Protein AF-A0A357F5P8-F1 (afdb_monomer)

Nearest PDB structures (foldseek):
  3s99-assembly1_A  TM=4.286E-01  e=9.947E-02  Brucella abortus 2308
  1cnz-assembly1_B  TM=3.822E-01  e=1.443E+00  Salmonella enterica subsp. enterica serovar Typhimurium
  2y3z-assembly1_A  TM=4.313E-01  e=3.302E+00  Thermus thermophilus

Mean predicted aligned error: 9.73 Å

pLDDT: mean 80.94, std 17.22, range [33.03, 97.94]

Radius of gyration: 19.78 Å; Cα contacts (8 Å, |Δi|>4): 355; chains: 1; bounding box: 52×29×57 Å

Foldseek 3Di:
DLLVLVVLLDDDDPQFAWPPVVQVVVCVVVVNPGDIDTPDPPDRLQAAEEEEALADPVCVVVVVLVVVNVVSVCVVNVPRYQYWYDHLFDAQWTARDSVRPHTDGVVNVLVDALSYQYEYEEQLADDPLQAAHQQSDPDPVRHHRDHRLVVLQVNCVSRVNYAYEHQDDPVCCVVHCNVSVVVRHHYFYSDSVRSNVSSVVSVPDDDD

Solvent-accessible surface area (backbone atoms only — not comparable to full-atom values): 11547 Å² total; per-residue (Å²): 105,55,72,54,24,64,57,57,60,59,89,81,67,98,77,77,46,71,25,61,68,61,18,53,56,48,12,65,72,50,81,68,49,78,53,89,39,48,72,67,82,68,72,83,73,69,34,34,35,37,40,35,47,76,33,68,77,79,42,62,86,39,43,70,62,51,52,54,52,47,56,54,50,46,72,74,33,74,90,36,58,48,62,34,28,34,54,63,43,52,42,65,43,35,10,67,37,92,86,62,78,45,77,41,42,49,70,65,59,65,72,48,67,45,79,30,40,33,40,36,36,43,64,41,70,45,57,66,49,36,34,68,27,55,53,29,49,90,46,84,92,48,66,22,82,57,23,15,56,56,46,50,44,54,49,44,73,54,25,75,34,48,36,33,35,22,70,53,62,76,92,53,37,84,80,43,48,30,64,62,50,52,74,68,28,60,66,32,42,71,44,54,66,26,47,32,52,51,27,53,52,48,72,66,60,75,88,128

Secondary structure (DSSP, 8-state):
-HHHHHHTTS---TT--B-HHHHHHHHHHTTT-----BS--------EEEEEE--HHHHHTTHHHHHHHHHHHHHH-TTTEEEEEEBSB--SEEESSTTS-SEEEHHHHTTS-TT-EEEEE----S-HHHHHSTT--SSGGG--SS-HHHHHHHHHHH-SSEEEEE-S-GGGGGGSSHHHHTTTSEEEESSHHHHHHHHHHHHT----

Structure (mmCIF, N/CA/C/O backbone):
data_AF-A0A357F5P8-F1
#
_entry.id   AF-A0A357F5P8-F1
#
loop_
_atom_site.group_PDB
_atom_site.id
_atom_site.type_symbol
_atom_site.label_atom_id
_atom_site.label_alt_id
_atom_site.label_comp_id
_atom_site.label_asym_id
_atom_site.label_entity_id
_atom_site.label_seq_id
_atom_site.pdbx_PDB_ins_code
_atom_site.Cartn_x
_atom_site.Cartn_y
_atom_site.Cartn_z
_atom_site.occupancy
_atom_site.B_iso_or_equiv
_atom_site.auth_seq_id
_atom_site.auth_comp_id
_atom_site.auth_asym_id
_atom_site.auth_atom_id
_atom_site.pdbx_PDB_model_num
ATOM 1 N N . ALA A 1 1 ? -22.564 4.856 1.398 1.00 43.41 1 ALA A N 1
ATOM 2 C CA . ALA A 1 1 ? -21.851 3.601 1.084 1.00 43.41 1 ALA A CA 1
ATOM 3 C C . ALA A 1 1 ? -20.319 3.705 1.265 1.00 43.41 1 ALA A C 1
ATOM 5 O O . ALA A 1 1 ? -19.838 3.178 2.252 1.00 43.41 1 ALA A O 1
ATOM 6 N N . ALA A 1 2 ? -19.535 4.450 0.460 1.00 33.03 2 ALA A N 1
ATOM 7 C CA . ALA A 1 2 ? -18.060 4.566 0.658 1.00 33.03 2 ALA A CA 1
ATOM 8 C C . ALA A 1 2 ? -17.648 5.172 2.015 1.00 33.03 2 ALA A C 1
ATOM 10 O O . ALA A 1 2 ? -16.734 4.707 2.682 1.00 33.03 2 ALA A O 1
ATOM 11 N N . LEU A 1 3 ? -18.381 6.200 2.448 1.00 37.28 3 LEU A N 1
ATOM 12 C CA . LEU A 1 3 ? -18.232 6.810 3.773 1.00 37.28 3 LEU A CA 1
ATOM 13 C C . LEU A 1 3 ? -18.657 5.876 4.916 1.00 37.28 3 LEU A C 1
ATOM 15 O O . LEU A 1 3 ? -18.177 6.028 6.028 1.00 37.28 3 LEU A O 1
ATOM 19 N N . GLN A 1 4 ? -19.537 4.911 4.644 1.00 42.31 4 GLN A N 1
ATOM 20 C CA . GLN A 1 4 ? -19.941 3.870 5.596 1.00 42.31 4 GLN A CA 1
ATOM 21 C C . GLN A 1 4 ? -18.845 2.804 5.737 1.00 42.31 4 GLN A C 1
ATOM 23 O O . GLN A 1 4 ? -18.624 2.297 6.824 1.00 42.31 4 GLN A O 1
ATOM 28 N N . ALA A 1 5 ? -18.098 2.535 4.664 1.00 41.75 5 ALA A N 1
ATOM 29 C CA . ALA A 1 5 ? -16.927 1.665 4.695 1.00 41.75 5 ALA A CA 1
ATOM 30 C C . ALA A 1 5 ? -15.813 2.203 5.585 1.00 41.75 5 ALA A C 1
ATOM 32 O O . ALA A 1 5 ? -15.294 1.492 6.433 1.00 41.75 5 ALA A O 1
ATOM 33 N N . LEU A 1 6 ? -15.521 3.496 5.432 1.00 45.00 6 LEU A N 1
ATOM 34 C CA . LEU A 1 6 ? -14.582 4.219 6.285 1.00 45.00 6 LEU A CA 1
ATOM 35 C C . LEU A 1 6 ? -15.101 4.382 7.723 1.00 45.00 6 LEU A C 1
ATOM 37 O O . LEU A 1 6 ? -14.296 4.534 8.631 1.00 45.00 6 LEU A O 1
ATOM 41 N N . ARG A 1 7 ? -16.424 4.333 7.951 1.00 47.62 7 ARG A N 1
ATOM 42 C CA . ARG A 1 7 ? -16.995 4.268 9.310 1.00 47.62 7 ARG A CA 1
ATOM 43 C C . ARG A 1 7 ? -16.693 2.942 10.009 1.00 47.62 7 ARG A C 1
ATOM 45 O O . ARG A 1 7 ? -16.524 2.965 11.212 1.00 47.62 7 ARG A O 1
ATOM 52 N N . ASN A 1 8 ? -16.586 1.835 9.275 1.00 46.91 8 ASN A N 1
ATOM 53 C CA . ASN A 1 8 ? -16.311 0.511 9.846 1.00 46.91 8 ASN A CA 1
ATOM 54 C C . ASN A 1 8 ? -14.812 0.239 10.058 1.00 46.91 8 ASN A C 1
ATOM 56 O O . ASN A 1 8 ? -14.456 -0.857 10.467 1.00 46.91 8 ASN A O 1
ATOM 60 N N . ILE A 1 9 ? -13.926 1.183 9.726 1.00 50.22 9 ILE A N 1
ATOM 61 C CA . ILE A 1 9 ? -12.475 1.051 9.951 1.00 50.22 9 ILE A CA 1
ATOM 62 C C . ILE A 1 9 ? -12.111 1.315 11.428 1.00 50.22 9 ILE A C 1
ATOM 64 O O . ILE A 1 9 ? -10.986 1.062 11.841 1.00 50.22 9 ILE A O 1
ATOM 68 N N . GLU A 1 10 ? -13.077 1.725 12.246 1.00 46.03 10 GLU A N 1
ATOM 69 C CA . GLU A 1 10 ? -12.960 1.824 13.701 1.00 46.03 10 GLU A CA 1
ATOM 70 C C . GLU A 1 10 ? -13.730 0.670 14.388 1.00 46.03 10 GLU A C 1
ATOM 72 O O . GLU A 1 10 ? -14.735 0.195 13.856 1.00 46.03 10 GLU A O 1
ATOM 77 N N . ASP A 1 11 ? -13.235 0.248 15.564 1.00 47.22 11 ASP A N 1
ATOM 78 C CA . ASP A 1 11 ? -14.020 -0.252 16.719 1.00 47.22 11 ASP A CA 1
ATOM 79 C C . ASP A 1 11 ? -13.818 -1.681 17.266 1.00 47.22 11 ASP A C 1
ATOM 81 O O . ASP A 1 11 ? -14.708 -2.177 17.956 1.00 47.22 11 ASP A O 1
ATOM 85 N N . MET A 1 12 ? -12.662 -2.344 17.115 1.00 37.44 12 MET A N 1
ATOM 86 C CA . MET A 1 12 ? -12.350 -3.485 18.006 1.00 37.44 12 MET A CA 1
ATOM 87 C C . MET A 1 12 ? -10.868 -3.590 18.377 1.00 37.44 12 MET A C 1
ATOM 89 O O . MET A 1 12 ? -10.118 -4.326 17.748 1.00 37.44 12 MET A O 1
ATOM 93 N N . HIS A 1 13 ? -10.479 -2.943 19.480 1.00 41.09 13 HIS A N 1
ATOM 94 C CA . HIS A 1 13 ? -9.395 -3.467 20.311 1.00 41.09 13 HIS A CA 1
ATOM 95 C C . HIS A 1 13 ? -10.004 -4.456 21.325 1.00 41.09 13 HIS A C 1
ATOM 97 O O . HIS A 1 13 ? -10.976 -4.100 22.002 1.00 41.09 13 HIS A O 1
ATOM 103 N N . PRO A 1 14 ? -9.450 -5.667 21.510 1.00 44.41 14 PRO A N 1
ATOM 104 C CA . PRO A 1 14 ? -9.940 -6.644 22.493 1.00 44.41 14 PRO A CA 1
ATOM 105 C C . PRO A 1 14 ? -9.847 -6.188 23.968 1.00 44.41 14 PRO A C 1
ATOM 107 O O . PRO A 1 14 ? -10.353 -6.878 24.848 1.00 44.41 14 PRO A O 1
ATOM 110 N N . ASP A 1 15 ? -9.285 -5.004 24.250 1.00 48.19 15 ASP A N 1
ATOM 111 C CA . ASP A 1 15 ? -9.072 -4.472 25.608 1.00 48.19 15 ASP A CA 1
ATOM 112 C C . ASP A 1 15 ? -10.084 -3.394 26.017 1.00 48.19 15 ASP A C 1
ATOM 114 O O . ASP A 1 15 ? -9.868 -2.658 26.988 1.00 48.19 15 ASP A O 1
ATOM 118 N N . ARG A 1 16 ? -11.213 -3.283 25.308 1.00 52.16 16 ARG A N 1
ATOM 119 C CA . ARG A 1 16 ? -12.292 -2.350 25.656 1.00 52.16 16 ARG A CA 1
ATOM 120 C C . ARG A 1 16 ? -13.009 -2.799 26.938 1.00 52.16 16 ARG A C 1
ATOM 122 O O . ARG A 1 16 ? -14.113 -3.334 26.920 1.00 52.16 16 ARG A O 1
ATOM 129 N N . LYS A 1 17 ? -12.362 -2.587 28.083 1.00 54.00 17 LYS A N 1
ATOM 130 C CA . LYS A 1 17 ? -12.883 -2.923 29.411 1.00 54.00 17 LYS A CA 1
ATOM 131 C C . LYS A 1 17 ? -13.868 -1.852 29.873 1.00 54.00 17 LYS A C 1
ATOM 133 O O . LYS A 1 17 ? -13.521 -0.672 29.962 1.00 54.00 17 LYS A O 1
ATOM 138 N N . LEU A 1 18 ? -15.095 -2.267 30.179 1.00 59.03 18 LEU A N 1
ATOM 139 C CA . LEU A 1 18 ? -16.117 -1.402 30.764 1.00 59.03 18 LEU A CA 1
ATOM 140 C C . LEU A 1 18 ? -15.644 -0.903 32.138 1.00 59.03 18 LEU A C 1
ATOM 142 O O . LEU A 1 18 ? -15.284 -1.692 33.012 1.00 59.03 18 LEU A O 1
ATOM 146 N N . ASN A 1 19 ? -15.667 0.410 32.343 1.00 70.00 19 ASN A N 1
ATOM 147 C CA . ASN A 1 19 ? -15.484 1.012 33.653 1.00 70.00 19 ASN A CA 1
ATOM 148 C C . ASN A 1 19 ? -16.819 0.947 34.399 1.00 70.00 19 ASN A C 1
ATOM 150 O O . ASN A 1 19 ? -17.608 1.895 34.394 1.00 70.00 19 ASN A O 1
ATOM 154 N N . VAL A 1 20 ? -17.074 -0.204 35.021 1.00 72.25 20 VAL A N 1
ATOM 155 C CA . VAL A 1 20 ? -18.312 -0.471 35.767 1.00 72.25 20 VAL A CA 1
ATOM 156 C C . VAL A 1 20 ? -18.518 0.572 36.863 1.00 72.25 20 VAL A C 1
ATOM 158 O O . VAL A 1 20 ? -19.621 1.084 37.015 1.00 72.25 20 VAL A O 1
ATOM 161 N N . LYS A 1 21 ? -17.447 0.953 37.570 1.00 73.88 21 LYS A N 1
ATOM 162 C CA . LYS A 1 21 ? -17.514 1.924 38.665 1.00 73.88 21 LYS A CA 1
ATOM 163 C C . LYS A 1 21 ? -18.023 3.286 38.181 1.00 73.88 21 LYS A C 1
ATOM 165 O O . LYS A 1 21 ? -19.033 3.765 38.684 1.00 73.88 21 LYS A O 1
ATOM 170 N N . ARG A 1 22 ? -17.394 3.857 37.148 1.00 72.31 22 ARG A N 1
ATOM 171 C CA . ARG A 1 22 ? -17.813 5.148 36.575 1.00 72.31 22 ARG A CA 1
ATOM 172 C C . ARG A 1 22 ? -19.200 5.078 35.935 1.00 72.31 22 ARG A C 1
ATOM 174 O O . ARG A 1 22 ? -19.985 6.003 36.087 1.00 72.31 22 ARG A O 1
ATOM 181 N N . THR A 1 23 ? -19.512 3.970 35.261 1.00 54.59 23 THR A N 1
ATOM 182 C CA . THR A 1 23 ? -20.838 3.734 34.665 1.00 54.59 23 THR A CA 1
ATOM 183 C C . THR A 1 23 ? -21.937 3.779 35.727 1.00 54.59 23 THR A C 1
ATOM 185 O O . THR A 1 23 ? -22.944 4.453 35.536 1.00 54.59 23 THR A O 1
ATOM 188 N N . VAL A 1 24 ? -21.740 3.117 36.871 1.00 69.75 24 VAL A N 1
ATOM 189 C CA . VAL A 1 24 ? -22.708 3.106 37.980 1.00 69.75 24 VAL A CA 1
ATOM 190 C C . VAL A 1 24 ? -22.819 4.481 38.646 1.00 69.75 24 VAL A C 1
ATOM 192 O O . VAL A 1 24 ? -23.930 4.948 38.893 1.00 69.75 24 VAL A O 1
ATOM 195 N N . GLU A 1 25 ? -21.692 5.157 38.886 1.00 72.00 25 GLU A N 1
ATOM 196 C CA . GLU A 1 25 ? -21.665 6.500 39.484 1.00 72.00 25 GLU A CA 1
ATOM 197 C C . GLU A 1 25 ? -22.421 7.533 38.628 1.00 72.00 25 GLU A C 1
ATOM 199 O O . GLU A 1 25 ? -23.246 8.284 39.149 1.00 72.00 25 GLU A O 1
ATOM 204 N N . GLU A 1 26 ? -22.198 7.543 37.311 1.00 67.19 26 GLU A N 1
ATOM 205 C CA . GLU A 1 26 ? -22.873 8.456 36.377 1.00 67.19 26 GLU A CA 1
ATOM 206 C C . GLU A 1 26 ? -24.341 8.077 36.140 1.00 67.19 26 GLU A C 1
ATOM 208 O O . GLU A 1 26 ? -25.188 8.957 35.999 1.00 67.19 26 GLU A O 1
ATOM 213 N N . THR A 1 27 ? -24.687 6.788 36.179 1.00 50.59 27 THR A N 1
ATOM 214 C CA . THR A 1 27 ? -26.092 6.340 36.109 1.00 50.59 27 THR A CA 1
ATOM 215 C C . THR A 1 27 ? -26.909 6.892 37.279 1.00 50.59 27 THR A C 1
ATOM 217 O O . THR A 1 27 ? -28.035 7.357 37.095 1.00 50.59 27 THR A O 1
ATOM 220 N N . GLY A 1 28 ? -26.332 6.886 38.486 1.00 65.81 28 GLY A N 1
ATOM 221 C CA . GLY A 1 28 ? -26.968 7.462 39.671 1.00 65.81 28 GLY A CA 1
ATOM 222 C C . GLY A 1 28 ? -27.163 8.978 39.570 1.00 65.81 28 GLY A C 1
ATOM 223 O O . GLY A 1 28 ? -28.170 9.500 40.044 1.00 65.81 28 GLY A O 1
ATOM 224 N N . ARG A 1 29 ? -26.238 9.686 38.909 1.00 70.81 29 ARG A N 1
ATOM 225 C CA . ARG A 1 29 ? -26.316 11.141 38.686 1.00 70.81 29 ARG A CA 1
ATOM 226 C C . ARG A 1 29 ? -27.286 11.530 37.570 1.00 70.81 29 ARG A C 1
ATOM 228 O O . ARG A 1 29 ? -27.908 12.582 37.657 1.00 70.81 29 ARG A O 1
ATOM 235 N N . ASN A 1 30 ? -27.464 10.676 36.563 1.00 54.94 30 ASN A N 1
ATOM 236 C CA . ASN A 1 30 ? -28.330 10.919 35.405 1.00 54.94 30 ASN A CA 1
ATOM 237 C C . ASN A 1 30 ? -29.748 10.341 35.574 1.00 54.94 30 ASN A C 1
ATOM 239 O O . ASN A 1 30 ? -30.344 9.860 34.613 1.00 54.94 30 ASN A O 1
ATOM 243 N N . ALA A 1 31 ? -30.292 10.365 36.797 1.00 67.38 31 ALA A N 1
ATOM 244 C CA . ALA A 1 31 ? -31.657 9.919 37.111 1.00 67.38 31 ALA A CA 1
ATOM 245 C C . ALA A 1 31 ? -31.997 8.495 36.609 1.00 67.38 31 ALA A C 1
ATOM 247 O O . ALA A 1 31 ? -33.121 8.222 36.191 1.00 67.38 31 ALA A O 1
ATOM 248 N N . GLY A 1 32 ? -31.022 7.579 36.644 1.00 53.03 32 GLY A N 1
ATOM 249 C CA . GLY A 1 32 ? -31.203 6.189 36.216 1.00 53.03 32 GLY A CA 1
ATOM 250 C C . GLY A 1 32 ? -30.959 5.935 34.726 1.00 53.03 32 GLY A C 1
ATOM 251 O O . GLY A 1 32 ? -31.095 4.796 34.281 1.00 53.03 32 GLY A O 1
ATOM 252 N N . ILE A 1 33 ? -30.558 6.947 33.948 1.00 48.06 33 ILE A N 1
ATOM 253 C CA . ILE A 1 33 ? -30.113 6.751 32.565 1.00 48.06 33 ILE A CA 1
ATOM 254 C C . ILE A 1 33 ? -28.707 6.145 32.584 1.00 48.06 33 ILE A C 1
ATOM 256 O O . ILE A 1 33 ? -27.743 6.782 33.009 1.00 48.06 33 ILE A O 1
ATOM 260 N N . VAL A 1 34 ? -28.591 4.905 32.108 1.00 58.44 34 VAL A N 1
ATOM 261 C CA . VAL A 1 34 ? -27.313 4.189 32.052 1.00 58.44 34 VAL A CA 1
ATOM 262 C C . VAL A 1 34 ? -26.480 4.696 30.880 1.00 58.44 34 VAL A C 1
ATOM 264 O O . VAL A 1 34 ? -26.818 4.455 29.720 1.00 58.44 34 VAL A O 1
ATOM 267 N N . ILE A 1 35 ? -25.360 5.351 31.185 1.00 55.91 35 ILE A N 1
ATOM 268 C CA . ILE A 1 35 ? -24.367 5.785 30.197 1.00 55.91 35 ILE A CA 1
ATOM 269 C C . ILE A 1 35 ? -23.091 4.953 30.406 1.00 55.91 35 ILE A C 1
ATOM 271 O O . ILE A 1 35 ? -22.413 5.123 31.420 1.00 55.91 35 ILE A O 1
ATOM 275 N N . PRO A 1 36 ? -22.759 4.013 29.502 1.00 49.41 36 PRO A N 1
ATOM 276 C CA . PRO A 1 36 ? -21.586 3.158 29.656 1.00 49.41 36 PRO A CA 1
ATOM 277 C C . PRO A 1 36 ? -20.283 3.946 29.469 1.00 49.41 36 PRO A C 1
ATOM 279 O O . PRO A 1 36 ? -20.038 4.527 28.413 1.00 49.41 36 PRO A O 1
ATOM 282 N N . HIS A 1 37 ? -19.414 3.898 30.479 1.00 56.34 37 HIS A N 1
ATOM 283 C CA . HIS A 1 37 ? -18.065 4.468 30.464 1.00 56.34 37 HIS A CA 1
ATOM 284 C C . HIS A 1 37 ? -17.017 3.356 30.388 1.00 56.34 37 HIS A C 1
ATOM 286 O O . HIS A 1 37 ? -17.147 2.330 31.051 1.00 56.34 37 HIS A O 1
ATOM 292 N N . PHE A 1 38 ? -15.941 3.551 29.625 1.00 67.94 38 PHE A N 1
ATOM 293 C CA .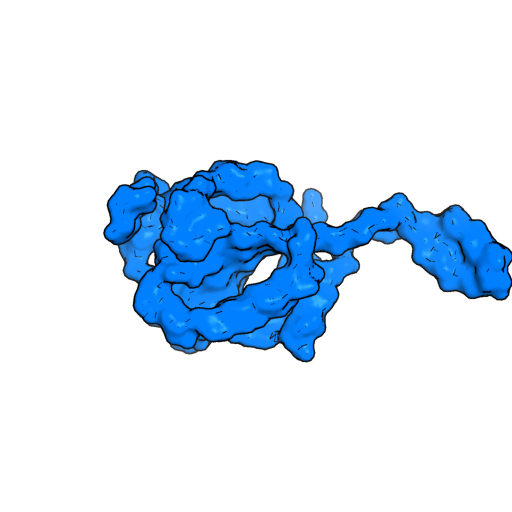 PHE A 1 38 ? -14.883 2.550 29.414 1.00 67.94 38 PHE A CA 1
ATOM 294 C C . PHE A 1 38 ? -13.567 2.981 30.086 1.00 67.94 38 PHE A C 1
ATOM 296 O O . PHE A 1 38 ? -13.324 4.170 30.274 1.00 67.94 38 PHE A O 1
ATOM 303 N N . LEU A 1 39 ? -12.726 2.024 30.508 1.00 60.81 39 LEU A N 1
ATOM 304 C CA . LEU A 1 39 ? -11.495 2.296 31.280 1.00 60.81 39 LEU A CA 1
ATOM 305 C C . LEU A 1 39 ? -10.442 3.086 30.487 1.00 60.81 39 LEU A C 1
ATOM 307 O O . LEU A 1 39 ? -9.648 3.807 31.084 1.00 60.81 39 LEU A O 1
ATOM 311 N N . ARG A 1 40 ? -10.455 2.985 29.154 1.00 56.81 40 ARG A N 1
ATOM 312 C CA . ARG A 1 40 ? -9.739 3.890 28.251 1.00 56.81 40 ARG A CA 1
ATOM 313 C C . ARG A 1 40 ? -10.774 4.677 27.453 1.00 56.81 40 ARG A C 1
ATOM 315 O O . ARG A 1 40 ? -11.346 4.159 26.506 1.00 56.81 40 ARG A O 1
ATOM 322 N N . GLU A 1 41 ? -10.985 5.936 27.824 1.00 45.94 41 GLU A N 1
ATOM 323 C CA . GLU A 1 41 ? -11.630 6.947 26.968 1.00 45.94 41 GLU A CA 1
ATOM 324 C C . GLU A 1 41 ? -10.617 7.546 25.971 1.00 45.94 41 GLU A C 1
ATOM 326 O O . GLU A 1 41 ? -10.753 8.691 25.542 1.00 45.94 41 GLU A O 1
ATOM 331 N N . GLN A 1 42 ? -9.563 6.803 25.603 1.00 47.59 42 GLN A N 1
ATOM 332 C CA . GLN A 1 42 ? -8.767 7.180 24.443 1.00 47.59 42 GLN A CA 1
ATOM 333 C C . GLN A 1 42 ? -9.609 6.876 23.217 1.00 47.59 42 GLN A C 1
ATOM 335 O O . GLN A 1 42 ? -9.687 5.743 22.765 1.00 47.59 42 GLN A O 1
ATOM 340 N N . GLN A 1 43 ? -10.297 7.916 22.762 1.00 43.06 43 GLN A N 1
ATOM 341 C CA . GLN A 1 43 ? -10.767 8.109 21.403 1.00 43.06 43 GLN A CA 1
ATOM 342 C C . GLN A 1 43 ? -9.924 7.259 20.439 1.00 43.06 43 GLN A C 1
ATOM 344 O O . GLN A 1 43 ? -8.729 7.520 20.300 1.00 43.06 43 GLN A O 1
ATOM 349 N N . ASP A 1 44 ? -10.540 6.232 19.852 1.00 51.31 44 ASP A N 1
ATOM 350 C CA . ASP A 1 44 ? -9.977 5.317 18.857 1.00 51.31 44 ASP A CA 1
ATOM 351 C C . ASP A 1 44 ? -9.471 6.104 17.635 1.00 51.31 44 ASP A C 1
ATOM 353 O O . ASP A 1 44 ? -10.115 6.182 16.589 1.00 51.31 44 ASP A O 1
ATOM 357 N N . ARG A 1 45 ? -8.313 6.756 17.763 1.00 60.91 45 ARG A N 1
ATOM 358 C CA . ARG A 1 45 ? -7.667 7.487 16.674 1.00 60.91 45 ARG A CA 1
ATOM 359 C C . ARG A 1 45 ? -6.955 6.480 15.804 1.00 60.91 45 ARG A C 1
ATOM 361 O O . ARG A 1 45 ? -5.751 6.275 15.918 1.00 60.91 45 ARG A O 1
ATOM 368 N N . THR A 1 46 ? -7.733 5.814 14.961 1.00 69.88 46 THR A N 1
ATOM 369 C CA . THR A 1 46 ? -7.180 4.965 13.915 1.00 69.88 46 THR A CA 1
ATOM 370 C C . THR A 1 46 ? -6.203 5.793 13.089 1.00 69.88 46 THR A C 1
ATOM 372 O O . THR A 1 46 ? -6.605 6.704 12.364 1.00 69.88 46 THR A O 1
ATOM 375 N N . GLN A 1 47 ? -4.916 5.483 13.227 1.00 86.44 47 GLN A N 1
ATOM 376 C CA . GLN A 1 47 ? -3.860 6.125 12.465 1.00 86.44 47 GLN A CA 1
ATOM 377 C C . GLN A 1 47 ? -3.833 5.515 11.068 1.00 86.44 47 GLN A C 1
ATOM 379 O O . GLN A 1 47 ? -3.823 4.295 10.905 1.00 86.44 47 GLN A O 1
ATOM 384 N N . VAL A 1 48 ? -3.857 6.366 10.051 1.00 88.12 48 VAL A N 1
ATOM 385 C CA . VAL A 1 48 ? -3.911 5.966 8.648 1.00 88.12 48 VAL A CA 1
ATOM 386 C C . VAL A 1 48 ? -2.657 6.457 7.943 1.00 88.12 48 VAL A C 1
ATOM 388 O O . VAL A 1 48 ? -2.260 7.615 8.072 1.00 88.12 48 VAL A O 1
ATOM 391 N N . LEU A 1 49 ? -2.040 5.575 7.165 1.00 93.75 49 LEU A N 1
ATOM 392 C CA . LEU A 1 49 ? -0.916 5.913 6.300 1.00 93.75 49 LEU A CA 1
ATOM 393 C C . LEU A 1 49 ? -1.302 5.581 4.861 1.00 93.75 49 LEU A C 1
ATOM 395 O O . LEU A 1 49 ? -1.725 4.468 4.557 1.00 93.75 49 LEU A O 1
ATOM 399 N N . LEU A 1 50 ? -1.185 6.561 3.973 1.00 93.88 50 LEU A N 1
ATOM 400 C CA . LEU A 1 50 ? -1.421 6.393 2.546 1.00 93.88 50 LEU A CA 1
ATOM 401 C C . LEU A 1 50 ? -0.098 6.428 1.794 1.00 93.88 50 LEU A C 1
ATOM 403 O O . LEU A 1 50 ? 0.629 7.410 1.904 1.00 93.88 50 LEU A O 1
ATOM 407 N N . LEU A 1 51 ? 0.176 5.387 1.010 1.00 95.75 51 LEU A N 1
ATOM 408 C CA . LEU A 1 51 ? 1.181 5.418 -0.052 1.00 95.75 51 LEU A CA 1
ATOM 409 C C . LEU A 1 51 ? 0.446 5.525 -1.384 1.00 95.75 51 LEU A C 1
ATOM 411 O O . LEU A 1 51 ? -0.356 4.653 -1.711 1.00 95.75 51 LEU A O 1
ATOM 415 N N . LEU A 1 52 ? 0.703 6.580 -2.146 1.00 94.06 52 LEU A N 1
ATOM 416 C CA . LEU A 1 52 ? 0.036 6.850 -3.414 1.00 94.06 52 LEU A CA 1
ATOM 417 C C . LEU A 1 52 ? 1.031 6.732 -4.566 1.00 94.06 52 LEU A C 1
ATOM 419 O O . LEU A 1 52 ? 2.015 7.466 -4.609 1.00 94.06 52 LEU A O 1
ATOM 423 N N . ASP A 1 53 ? 0.739 5.848 -5.512 1.00 93.56 53 ASP A N 1
ATOM 424 C CA . ASP A 1 53 ? 1.407 5.852 -6.804 1.00 93.56 53 ASP A CA 1
ATOM 425 C C . ASP A 1 53 ? 0.946 7.083 -7.581 1.00 93.56 53 ASP A C 1
ATOM 427 O O . ASP A 1 53 ? -0.253 7.285 -7.815 1.00 93.56 53 ASP A O 1
ATOM 431 N N . ASN A 1 54 ? 1.891 7.941 -7.932 1.00 88.88 54 ASN A N 1
ATOM 432 C CA . ASN A 1 54 ? 1.619 9.146 -8.700 1.00 88.88 54 ASN A CA 1
ATOM 433 C C . ASN A 1 54 ? 2.530 9.292 -9.914 1.00 88.88 54 ASN A C 1
ATOM 435 O O . ASN A 1 54 ? 2.668 10.395 -10.448 1.00 88.88 54 ASN A O 1
ATOM 439 N N . GLY A 1 55 ? 3.130 8.192 -10.357 1.00 78.50 55 GLY A N 1
ATOM 440 C CA . GLY A 1 55 ? 3.864 8.183 -11.604 1.00 78.50 55 GLY A CA 1
ATOM 441 C C . GLY A 1 55 ? 3.359 7.132 -12.587 1.00 78.50 55 GLY A C 1
ATOM 442 O O . GLY A 1 55 ? 2.322 6.505 -12.382 1.00 78.50 55 GLY A O 1
ATOM 443 N N . GLY A 1 56 ? 4.038 7.052 -13.728 1.00 75.12 56 GLY A N 1
ATOM 444 C CA . GLY A 1 56 ? 3.566 6.314 -14.893 1.00 75.12 56 GLY A CA 1
ATOM 445 C C . GLY A 1 56 ? 2.377 6.979 -15.607 1.00 75.12 56 GLY A C 1
ATOM 446 O O . GLY A 1 56 ? 1.558 7.701 -15.037 1.00 75.12 56 GLY A O 1
ATOM 447 N N . ASN A 1 57 ? 2.247 6.715 -16.910 1.00 76.88 57 ASN A N 1
ATOM 448 C CA . ASN A 1 57 ? 1.107 7.202 -17.702 1.00 76.88 57 ASN A CA 1
ATOM 449 C C . ASN A 1 57 ? -0.207 6.490 -17.335 1.00 76.88 57 ASN A C 1
ATOM 451 O O . ASN A 1 57 ? -1.295 7.023 -17.558 1.00 76.88 57 ASN A O 1
ATOM 455 N N . SER A 1 58 ? -0.115 5.278 -16.788 1.00 80.62 58 SER A N 1
ATOM 456 C CA . SER A 1 58 ? -1.260 4.434 -16.450 1.00 80.62 58 SER A CA 1
ATOM 457 C C . SER A 1 58 ? -2.043 4.961 -15.243 1.00 80.62 58 SER A C 1
ATOM 459 O O . SER A 1 58 ? -3.268 4.848 -15.217 1.00 80.62 58 SER A O 1
ATOM 461 N N . MET A 1 59 ? -1.397 5.671 -14.314 1.00 86.69 59 MET A N 1
ATOM 462 C CA . MET A 1 59 ? -2.092 6.302 -13.189 1.00 86.69 59 MET A CA 1
ATOM 463 C C . MET A 1 59 ? -2.854 7.578 -13.570 1.00 86.69 59 MET A C 1
ATOM 465 O O . MET A 1 59 ? -3.826 7.933 -12.892 1.00 86.69 59 MET A O 1
ATOM 469 N N . TRP A 1 60 ? -2.511 8.238 -14.685 1.00 82.81 60 TRP A N 1
ATOM 470 C CA . TRP A 1 60 ? -3.173 9.478 -15.122 1.00 82.81 60 TRP A CA 1
ATOM 471 C C . TRP A 1 60 ? -4.688 9.303 -15.281 1.00 82.81 60 TRP A C 1
ATOM 473 O O . TRP A 1 60 ? -5.479 10.129 -14.820 1.00 82.81 60 TRP A O 1
ATOM 483 N N . VAL A 1 61 ? -5.125 8.185 -15.871 1.00 85.31 61 VAL A N 1
ATOM 484 C CA . VAL A 1 61 ? -6.558 7.897 -16.083 1.00 85.31 61 VAL A CA 1
ATOM 485 C C . VAL A 1 61 ? -7.313 7.624 -14.775 1.00 85.31 61 VAL A C 1
ATOM 487 O O . VAL A 1 61 ? -8.547 7.593 -14.743 1.00 85.31 61 VAL A O 1
ATOM 490 N N . HIS A 1 62 ? -6.584 7.429 -13.677 1.00 84.19 62 HIS A N 1
ATOM 491 C CA . HIS A 1 62 ? -7.114 7.138 -12.352 1.00 84.19 62 HIS A CA 1
ATOM 492 C C . HIS A 1 62 ? -7.036 8.326 -11.386 1.00 84.19 62 HIS A C 1
ATOM 494 O O . HIS A 1 62 ? -7.707 8.288 -10.349 1.00 84.19 62 HIS A O 1
ATOM 500 N N . ALA A 1 63 ? -6.326 9.401 -11.747 1.00 82.88 63 ALA A N 1
ATOM 501 C CA . ALA A 1 63 ? -6.073 10.566 -10.899 1.00 82.88 63 ALA A CA 1
ATOM 502 C C . ALA A 1 63 ? -7.340 11.109 -10.213 1.00 82.88 63 ALA A C 1
ATOM 504 O O . ALA A 1 63 ? -7.382 11.213 -8.989 1.00 82.88 63 ALA A O 1
ATOM 505 N N . GLN A 1 64 ? -8.425 11.353 -10.959 1.00 79.44 64 GLN A N 1
ATOM 506 C CA . GLN A 1 64 ? -9.678 11.874 -10.384 1.00 79.44 64 GLN A CA 1
ATOM 507 C C . GLN A 1 64 ? -10.300 10.934 -9.336 1.00 79.44 64 GLN A C 1
ATOM 509 O O . GLN A 1 64 ? -10.826 11.383 -8.311 1.00 79.44 64 GLN A O 1
ATOM 514 N N . LYS A 1 65 ? -10.248 9.614 -9.570 1.00 78.06 65 LYS A N 1
ATOM 515 C CA . LYS A 1 65 ? -10.802 8.612 -8.645 1.00 78.06 65 LYS A CA 1
ATOM 516 C C . LYS A 1 65 ? -9.973 8.546 -7.365 1.00 78.06 65 LYS A C 1
ATOM 518 O O . LYS A 1 65 ? -10.548 8.535 -6.275 1.00 78.06 65 LYS A O 1
ATOM 523 N N . VAL A 1 66 ? -8.648 8.544 -7.501 1.00 80.25 66 VAL A N 1
ATOM 524 C CA . VAL A 1 66 ? -7.704 8.534 -6.375 1.00 80.25 66 VAL A CA 1
ATOM 525 C C . VAL A 1 66 ? -7.837 9.819 -5.556 1.00 80.25 66 VAL A C 1
ATOM 527 O O . VAL A 1 66 ? -8.032 9.739 -4.347 1.00 80.25 66 VAL A O 1
ATOM 530 N N . GLN A 1 67 ? -7.877 10.991 -6.200 1.00 78.88 67 GLN A N 1
ATOM 531 C CA . GLN A 1 67 ? -8.109 12.282 -5.537 1.00 78.88 67 GLN A CA 1
ATOM 532 C C . GLN A 1 67 ? -9.439 12.309 -4.775 1.00 78.88 67 GLN A C 1
ATOM 534 O O . GLN A 1 67 ? -9.502 12.768 -3.634 1.00 78.88 67 GLN A O 1
ATOM 539 N N . THR A 1 68 ? -10.510 11.765 -5.362 1.00 76.00 68 THR A N 1
ATOM 540 C CA . THR A 1 68 ? -11.818 11.685 -4.696 1.00 76.00 68 THR A CA 1
ATOM 541 C C . THR A 1 68 ? -11.784 10.778 -3.463 1.00 76.00 68 THR A C 1
ATOM 543 O O . THR A 1 68 ? -12.403 11.103 -2.445 1.00 76.00 68 THR A O 1
ATOM 546 N N . LEU A 1 69 ? -11.094 9.633 -3.532 1.00 75.25 69 LEU A N 1
ATOM 547 C CA . LEU A 1 69 ? -10.887 8.766 -2.369 1.00 75.25 69 LEU A CA 1
ATOM 548 C C . LEU A 1 69 ? -10.075 9.503 -1.298 1.00 75.25 69 LEU A C 1
ATOM 550 O O . LEU A 1 69 ? -10.499 9.564 -0.144 1.00 75.25 69 LEU A O 1
ATOM 554 N N . PHE A 1 70 ? -8.957 10.103 -1.696 1.00 75.94 70 PHE A N 1
ATOM 555 C CA . PHE A 1 70 ? -8.052 10.826 -0.814 1.00 75.94 70 PHE A CA 1
ATOM 556 C C . PHE A 1 70 ? -8.763 11.950 -0.059 1.00 75.94 70 PHE A C 1
ATOM 558 O O . PHE A 1 70 ? -8.697 12.009 1.167 1.00 75.94 70 PHE A O 1
ATOM 565 N N . ALA A 1 71 ? -9.536 12.786 -0.758 1.00 71.75 71 ALA A N 1
ATOM 566 C CA . ALA A 1 71 ? -10.314 13.859 -0.143 1.00 71.75 71 ALA A CA 1
ATOM 567 C C . ALA A 1 71 ? -11.295 13.332 0.920 1.00 71.75 71 ALA A C 1
ATOM 569 O O . ALA A 1 71 ? -11.473 13.947 1.974 1.00 71.75 71 ALA A O 1
ATOM 570 N N . LYS A 1 72 ? -11.909 12.164 0.681 1.00 72.38 72 LYS A N 1
ATOM 571 C CA . LYS A 1 72 ? -12.815 11.520 1.646 1.00 72.38 72 LYS A CA 1
ATOM 572 C C . LYS A 1 72 ? -12.072 10.988 2.873 1.00 72.38 72 LYS A C 1
ATOM 574 O O . LYS A 1 72 ? -12.580 11.173 3.977 1.00 72.38 72 LYS A O 1
ATOM 579 N N . ILE A 1 73 ? -10.902 10.367 2.694 1.00 71.00 73 ILE A N 1
ATOM 580 C CA . ILE A 1 73 ? -10.065 9.866 3.799 1.00 71.00 73 ILE A CA 1
ATOM 581 C C . ILE A 1 73 ? -9.530 11.039 4.627 1.00 71.00 73 ILE A C 1
ATOM 583 O O . ILE A 1 73 ? -9.724 11.065 5.840 1.00 71.00 73 ILE A O 1
ATOM 587 N N . LYS A 1 74 ? -8.963 12.062 3.980 1.00 70.88 74 LYS A N 1
ATOM 588 C CA . LYS A 1 74 ? -8.424 13.261 4.637 1.00 70.88 74 LYS A CA 1
ATOM 589 C C . LYS A 1 74 ? -9.470 14.002 5.465 1.00 70.88 74 LYS A C 1
ATOM 591 O O . LYS A 1 74 ? -9.182 14.432 6.575 1.00 70.88 74 LYS A O 1
ATOM 596 N N . ARG A 1 75 ? -10.705 14.115 4.963 1.00 69.75 75 ARG A N 1
ATOM 597 C CA . ARG A 1 75 ? -11.814 14.716 5.722 1.00 69.75 75 ARG A CA 1
ATOM 598 C C . ARG A 1 75 ? -12.183 13.906 6.971 1.00 69.75 75 ARG A C 1
ATOM 600 O O . ARG A 1 75 ? -12.694 14.482 7.924 1.00 69.75 75 ARG A O 1
ATOM 607 N N . ARG A 1 76 ? -11.979 12.585 6.959 1.00 67.38 76 ARG A N 1
ATOM 608 C CA . ARG A 1 76 ? -12.323 11.685 8.072 1.00 67.38 76 ARG A CA 1
ATOM 609 C C . ARG A 1 76 ? -11.219 11.589 9.125 1.00 67.38 76 ARG A C 1
ATOM 611 O O . ARG A 1 76 ? -11.551 11.516 10.302 1.00 67.38 76 ARG A O 1
ATOM 618 N N . PHE A 1 77 ? -9.957 11.604 8.702 1.00 69.00 77 PHE A N 1
ATOM 619 C CA . PHE A 1 77 ? -8.781 11.444 9.565 1.00 69.00 77 PHE A CA 1
ATOM 620 C C . PHE A 1 77 ? -7.841 12.658 9.459 1.00 69.00 77 PHE A C 1
ATOM 622 O O . PHE A 1 77 ? -6.677 12.505 9.103 1.00 69.00 77 PHE A O 1
ATOM 629 N N . PRO A 1 78 ? -8.308 13.894 9.711 1.00 64.31 78 PRO A N 1
ATOM 630 C CA . PRO A 1 78 ? -7.516 15.090 9.425 1.00 64.31 78 PRO A CA 1
ATOM 631 C C . PRO A 1 78 ? -6.238 15.208 10.272 1.00 64.31 78 PRO A C 1
ATOM 633 O O . PRO A 1 78 ? -5.275 15.810 9.807 1.00 64.31 78 PRO A O 1
ATOM 636 N N . GLN A 1 79 ? -6.223 14.653 11.490 1.00 67.19 79 GLN A N 1
ATOM 637 C CA . GLN A 1 79 ? -5.069 14.687 12.405 1.00 67.19 79 GLN A CA 1
ATOM 638 C C . GLN A 1 79 ? -4.289 13.366 12.459 1.00 67.19 79 GLN A C 1
ATOM 640 O O . GLN A 1 79 ? -3.175 13.341 12.972 1.00 67.19 79 GLN A O 1
ATOM 645 N N . ASP A 1 80 ? -4.848 12.296 11.893 1.00 77.81 80 ASP A N 1
ATOM 646 C CA . ASP A 1 80 ? -4.335 10.929 12.022 1.00 77.81 80 ASP A CA 1
ATOM 647 C C . ASP A 1 80 ? -3.936 10.329 10.661 1.00 77.81 80 ASP A C 1
ATOM 649 O O . ASP A 1 80 ? -3.742 9.124 10.544 1.00 77.81 80 ASP A O 1
ATOM 653 N N . LEU A 1 81 ? -3.816 11.165 9.621 1.00 86.81 81 LEU A N 1
ATOM 654 C CA . LEU A 1 81 ? -3.455 10.764 8.262 1.00 86.81 81 LEU A CA 1
ATOM 655 C C . LEU A 1 81 ? -2.033 11.204 7.895 1.00 86.81 81 LEU A C 1
ATOM 657 O O . LEU A 1 81 ? -1.750 12.399 7.796 1.00 86.81 81 LEU A O 1
ATOM 661 N N . LYS A 1 82 ? -1.174 10.238 7.567 1.00 93.19 82 LYS A N 1
ATOM 662 C CA . LYS A 1 82 ? 0.110 10.467 6.886 1.00 93.19 82 LYS A CA 1
ATOM 663 C C . LYS A 1 82 ? -0.008 10.085 5.418 1.00 93.19 82 LYS A C 1
ATOM 665 O O . LYS A 1 82 ? -0.660 9.101 5.087 1.00 93.19 82 LYS A O 1
ATOM 670 N N . THR A 1 83 ? 0.574 10.883 4.529 1.00 93.38 83 THR A N 1
ATOM 671 C CA . THR A 1 83 ? 0.513 10.653 3.079 1.00 93.38 83 THR A CA 1
ATOM 672 C C . THR A 1 83 ? 1.913 10.682 2.505 1.00 93.38 83 THR A C 1
ATOM 674 O O . THR A 1 83 ? 2.662 11.616 2.778 1.00 93.38 83 THR A O 1
ATOM 677 N N . PHE A 1 84 ? 2.222 9.674 1.705 1.00 96.25 84 PHE A N 1
ATOM 678 C CA . PHE A 1 84 ? 3.467 9.532 0.979 1.00 96.25 84 PHE A CA 1
ATOM 679 C C . PHE A 1 84 ? 3.181 9.149 -0.471 1.00 96.25 84 PHE A C 1
ATOM 681 O O . PHE A 1 84 ? 2.125 8.597 -0.782 1.00 96.25 84 PHE A O 1
ATOM 688 N N . TYR A 1 85 ? 4.135 9.432 -1.346 1.00 95.06 85 TYR A N 1
ATOM 689 C CA . TYR A 1 85 ? 4.049 9.219 -2.782 1.00 95.06 85 TYR A CA 1
ATOM 690 C C . TYR A 1 85 ? 5.213 8.354 -3.259 1.00 95.06 85 TYR A C 1
ATOM 692 O O . TYR A 1 85 ? 6.311 8.433 -2.708 1.00 95.06 85 TYR A O 1
ATOM 700 N N . PHE A 1 86 ? 4.984 7.536 -4.276 1.00 94.75 86 PHE A N 1
ATOM 701 C CA . PHE A 1 86 ? 6.016 6.759 -4.962 1.00 94.75 86 PHE A CA 1
ATOM 702 C C . PHE A 1 86 ? 5.708 6.716 -6.462 1.00 94.75 86 PHE A C 1
ATOM 704 O O . PHE A 1 86 ? 4.597 7.054 -6.871 1.00 94.75 86 PHE A O 1
ATOM 711 N N . HIS A 1 87 ? 6.684 6.323 -7.277 1.00 91.62 87 HIS A N 1
ATOM 712 C CA . HIS A 1 87 ? 6.517 6.223 -8.723 1.00 91.62 87 HIS A CA 1
ATOM 713 C C . HIS A 1 87 ? 6.645 4.780 -9.171 1.00 91.62 87 HIS A C 1
ATOM 715 O O . HIS A 1 87 ? 7.738 4.222 -9.114 1.00 91.62 87 HIS A O 1
ATOM 721 N N . ASN A 1 88 ? 5.538 4.209 -9.660 1.00 90.31 88 ASN A N 1
ATOM 722 C CA . ASN A 1 88 ? 5.422 2.839 -10.154 1.00 90.31 88 ASN A CA 1
ATOM 723 C C . ASN A 1 88 ? 5.671 1.790 -9.059 1.00 90.31 88 ASN A C 1
ATOM 725 O O . ASN A 1 88 ? 4.770 1.022 -8.735 1.00 90.31 88 ASN A O 1
ATOM 729 N N . ALA A 1 89 ? 6.870 1.752 -8.472 1.00 92.56 89 ALA A N 1
ATOM 730 C CA . ALA A 1 89 ? 7.326 0.799 -7.470 1.00 92.56 89 ALA A CA 1
ATOM 731 C C . ALA A 1 89 ? 7.810 1.490 -6.182 1.00 92.56 89 ALA A C 1
ATOM 733 O O . ALA A 1 89 ? 8.201 2.655 -6.172 1.00 92.56 89 ALA A O 1
ATOM 734 N N . VAL A 1 90 ? 7.785 0.755 -5.067 1.00 94.94 90 VAL A N 1
ATOM 735 C CA . VAL A 1 90 ? 8.288 1.237 -3.773 1.00 94.94 90 VAL A CA 1
ATOM 736 C C . VAL A 1 90 ? 9.736 0.770 -3.603 1.00 94.94 90 VAL A C 1
ATOM 738 O O . VAL A 1 90 ? 9.979 -0.402 -3.301 1.00 94.94 90 VAL A O 1
ATOM 741 N N . TYR A 1 91 ? 10.689 1.669 -3.841 1.00 94.50 91 TYR A N 1
ATOM 742 C CA . TYR A 1 91 ? 12.128 1.444 -3.641 1.00 94.50 91 TYR A CA 1
ATOM 743 C C . TYR A 1 91 ? 12.533 1.737 -2.185 1.00 94.50 91 TYR A C 1
ATOM 745 O O . TYR A 1 91 ? 11.715 1.608 -1.280 1.00 94.50 91 TYR A O 1
ATOM 753 N N . ASP A 1 92 ? 13.786 2.123 -1.927 1.00 94.81 92 ASP A N 1
ATOM 754 C CA . ASP A 1 92 ? 14.287 2.374 -0.563 1.00 94.81 92 ASP A CA 1
ATOM 755 C C . ASP A 1 92 ? 13.753 3.673 0.066 1.00 94.81 92 ASP A C 1
ATOM 757 O O . ASP A 1 92 ? 13.938 3.925 1.264 1.00 94.81 92 ASP A O 1
ATOM 761 N N . GLN A 1 93 ? 13.066 4.499 -0.724 1.00 95.06 93 GLN A N 1
ATOM 762 C CA . GLN A 1 93 ? 12.452 5.746 -0.293 1.00 95.06 93 GLN A CA 1
ATOM 763 C C . GLN A 1 93 ? 11.113 6.001 -0.991 1.00 95.06 93 GLN A C 1
ATOM 765 O O . GLN A 1 93 ? 10.853 5.522 -2.092 1.00 95.06 93 GLN A O 1
ATOM 770 N N . VAL A 1 94 ? 10.285 6.792 -0.320 1.00 96.19 94 VAL A N 1
ATOM 771 C CA . VAL A 1 94 ? 9.036 7.393 -0.805 1.00 96.19 94 VAL A CA 1
ATOM 772 C C . VAL A 1 94 ? 9.125 8.908 -0.613 1.00 96.19 94 VAL A C 1
ATOM 774 O O . VAL A 1 94 ? 10.147 9.405 -0.152 1.00 96.19 94 VAL A O 1
ATOM 777 N N . TYR A 1 95 ? 8.080 9.666 -0.929 1.00 96.31 95 TYR A N 1
ATOM 778 C CA . TYR A 1 95 ? 8.115 11.129 -0.885 1.00 96.31 95 TYR A CA 1
ATOM 779 C C . TYR A 1 95 ? 6.972 11.718 -0.065 1.00 96.31 95 TYR A C 1
ATOM 781 O O . TYR A 1 95 ? 5.852 11.231 -0.135 1.00 96.31 95 TYR A O 1
ATOM 789 N N . GLU A 1 96 ? 7.219 12.788 0.689 1.00 95.50 96 GLU A N 1
ATOM 790 C CA . GLU A 1 96 ? 6.172 13.493 1.458 1.00 95.50 96 GLU A CA 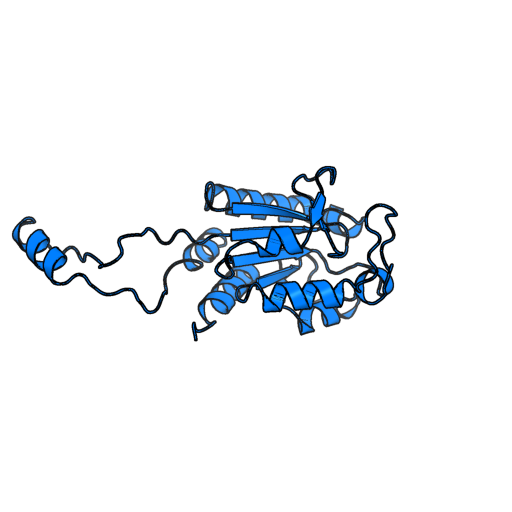1
ATOM 791 C C . GLU A 1 96 ? 5.292 14.406 0.599 1.00 95.50 96 GLU A C 1
ATOM 793 O O . GLU A 1 96 ? 4.192 14.789 1.003 1.00 95.50 96 GLU A O 1
ATOM 798 N N . ASP A 1 97 ? 5.778 14.796 -0.578 1.00 93.50 97 ASP A N 1
ATOM 799 C CA . ASP A 1 97 ? 5.091 15.695 -1.492 1.00 93.50 97 ASP A CA 1
ATOM 800 C C . ASP A 1 97 ? 4.819 15.036 -2.844 1.00 93.50 97 ASP A C 1
ATOM 802 O O . ASP A 1 97 ? 5.614 14.249 -3.352 1.00 93.50 97 ASP A O 1
ATOM 806 N N . GLU A 1 98 ? 3.703 15.422 -3.460 1.00 89.94 98 GLU A N 1
ATOM 807 C CA . GLU A 1 98 ? 3.272 14.903 -4.762 1.00 89.94 98 GLU A CA 1
ATOM 808 C C . GLU A 1 98 ? 4.301 15.190 -5.867 1.00 89.94 98 GLU A C 1
ATOM 810 O O . GLU A 1 98 ? 4.478 14.394 -6.781 1.00 89.94 98 GLU A O 1
ATOM 815 N N . ALA A 1 99 ? 5.051 16.291 -5.769 1.00 90.25 99 ALA A N 1
ATOM 816 C CA . ALA A 1 99 ? 6.102 16.601 -6.734 1.00 90.25 99 ALA A CA 1
ATOM 817 C C . ALA A 1 99 ? 7.379 15.757 -6.550 1.00 90.25 99 ALA A C 1
ATOM 819 O O . ALA A 1 99 ? 8.348 15.985 -7.276 1.00 90.25 99 ALA A O 1
ATOM 820 N N . ARG A 1 100 ? 7.387 14.817 -5.592 1.00 92.06 100 ARG A N 1
ATOM 821 C CA . ARG A 1 100 ? 8.485 13.890 -5.291 1.00 92.06 100 ARG A CA 1
ATOM 822 C C . ARG A 1 100 ? 9.828 14.600 -5.073 1.00 92.06 100 ARG A C 1
ATOM 824 O O . ARG A 1 100 ? 10.865 14.202 -5.597 1.00 92.06 100 ARG A O 1
ATOM 831 N N . ARG A 1 101 ? 9.825 15.687 -4.289 1.00 92.31 101 ARG A N 1
ATOM 832 C CA . ARG A 1 101 ? 11.033 16.483 -3.976 1.00 92.31 101 ARG A CA 1
ATOM 833 C C . ARG A 1 101 ? 11.570 16.257 -2.567 1.00 92.31 101 ARG A C 1
ATOM 835 O O . ARG A 1 101 ? 12.720 16.599 -2.304 1.00 92.31 101 ARG A O 1
ATOM 842 N N . LYS A 1 102 ? 10.751 15.718 -1.666 1.00 95.31 102 LYS A N 1
ATOM 843 C CA . LYS A 1 102 ? 11.064 15.470 -0.256 1.00 95.31 102 LYS A CA 1
ATOM 844 C C . LYS A 1 102 ? 11.119 13.964 0.010 1.00 95.31 102 LYS A C 1
ATOM 846 O O . LYS A 1 102 ? 10.107 13.398 0.428 1.00 95.31 102 LYS A O 1
ATOM 851 N N . PRO A 1 103 ? 12.253 13.304 -0.282 1.00 95.50 103 PRO A N 1
ATOM 852 C CA . PRO A 1 103 ? 12.389 11.872 -0.068 1.00 95.50 103 PRO A CA 1
ATOM 853 C C . PRO A 1 103 ? 12.401 11.531 1.426 1.00 95.50 103 PRO A C 1
ATOM 855 O O . PRO A 1 103 ? 12.961 12.256 2.249 1.00 95.50 103 PRO A O 1
ATOM 858 N N . VAL A 1 104 ? 11.819 10.385 1.755 1.00 96.56 104 VAL A N 1
ATOM 859 C CA . VAL A 1 104 ? 11.769 9.772 3.078 1.00 96.56 104 VAL A CA 1
ATOM 860 C C . VAL A 1 104 ? 12.064 8.292 2.915 1.00 96.56 104 VAL A C 1
ATOM 862 O O . VAL A 1 104 ? 11.381 7.586 2.178 1.00 96.56 104 VAL A O 1
ATOM 865 N N . THR A 1 105 ? 13.087 7.808 3.610 1.00 96.56 105 THR A N 1
ATOM 866 C CA . THR A 1 105 ? 13.485 6.400 3.530 1.00 96.56 105 THR A CA 1
ATOM 867 C C . THR A 1 105 ? 12.407 5.490 4.108 1.00 96.56 105 THR A C 1
ATOM 869 O O . THR A 1 105 ? 11.721 5.855 5.067 1.00 96.56 105 THR A O 1
ATOM 872 N N . LEU A 1 106 ? 12.299 4.260 3.603 1.00 95.31 106 LEU A N 1
ATOM 873 C CA . LEU A 1 106 ? 11.389 3.271 4.189 1.00 95.31 106 LEU A CA 1
ATOM 874 C C . LEU A 1 106 ? 11.691 3.017 5.664 1.00 95.31 106 LEU A C 1
ATOM 876 O O . LEU A 1 106 ? 10.770 2.855 6.458 1.00 95.31 106 LEU A O 1
ATOM 880 N N . ARG A 1 107 ? 12.967 3.072 6.066 1.00 95.44 107 ARG A N 1
ATOM 881 C CA . ARG A 1 107 ? 13.355 3.005 7.480 1.00 95.44 107 ARG A CA 1
ATOM 882 C C . ARG A 1 107 ? 12.653 4.079 8.310 1.00 95.44 107 ARG A C 1
ATOM 884 O O . ARG A 1 107 ? 12.134 3.767 9.372 1.00 95.44 107 ARG A O 1
ATOM 891 N N . ARG A 1 108 ? 12.604 5.320 7.817 1.00 96.50 108 ARG A N 1
ATOM 892 C CA . ARG A 1 108 ? 11.918 6.429 8.490 1.00 96.50 108 ARG A CA 1
ATOM 893 C C . ARG A 1 108 ? 10.401 6.238 8.506 1.00 96.50 108 ARG A C 1
ATOM 895 O O . ARG A 1 108 ? 9.759 6.585 9.493 1.00 96.50 108 ARG A O 1
ATOM 902 N N . ILE A 1 109 ? 9.824 5.655 7.454 1.00 96.06 109 ILE A N 1
ATOM 903 C CA . ILE A 1 109 ? 8.409 5.254 7.440 1.00 96.06 109 ILE A CA 1
ATOM 904 C C . ILE A 1 109 ? 8.134 4.203 8.521 1.00 96.06 109 ILE A C 1
ATOM 906 O O . ILE A 1 109 ? 7.150 4.324 9.243 1.00 96.06 109 ILE A O 1
ATOM 910 N N . MET A 1 110 ? 9.017 3.223 8.691 1.00 95.56 110 MET A N 1
ATOM 911 C CA . MET A 1 110 ? 8.887 2.161 9.694 1.00 95.56 110 MET A CA 1
ATOM 912 C C . MET A 1 110 ? 9.188 2.619 11.133 1.00 95.56 110 MET A C 1
ATOM 914 O O . MET A 1 110 ? 9.001 1.861 12.073 1.00 95.56 110 MET A O 1
ATOM 918 N N . GLU A 1 111 ? 9.584 3.873 11.365 1.00 95.50 111 GLU A N 1
ATOM 919 C CA . GLU A 1 111 ? 9.576 4.436 12.727 1.00 95.50 111 GLU A CA 1
ATOM 920 C C . GLU A 1 111 ? 8.152 4.736 13.232 1.00 95.50 111 GLU A C 1
ATOM 922 O O . GLU A 1 111 ? 7.949 5.006 14.416 1.00 95.50 111 GLU A O 1
ATOM 927 N N . ASN A 1 112 ? 7.151 4.714 12.345 1.00 91.81 112 ASN A N 1
ATOM 928 C CA . ASN A 1 112 ? 5.748 4.797 12.737 1.00 91.81 112 ASN A CA 1
ATOM 929 C C . ASN A 1 112 ? 5.287 3.513 13.434 1.00 91.81 112 ASN A C 1
ATOM 931 O O . ASN A 1 112 ? 5.793 2.425 13.153 1.00 91.81 112 ASN A O 1
ATOM 935 N N . SER A 1 113 ? 4.278 3.652 14.304 1.00 90.00 113 SER A N 1
ATOM 936 C CA . SER A 1 113 ? 3.671 2.511 14.997 1.00 90.00 113 SER A CA 1
ATOM 937 C C . SER A 1 113 ? 3.230 1.430 13.996 1.00 90.00 113 SER A C 1
ATOM 939 O O . SER A 1 113 ? 2.635 1.775 12.971 1.00 90.00 113 SER A O 1
ATOM 941 N N . PRO A 1 114 ? 3.451 0.137 14.281 1.00 90.62 114 PRO A N 1
ATOM 942 C CA . PRO A 1 114 ? 2.894 -0.950 13.474 1.00 90.62 114 PRO A CA 1
ATOM 943 C C . PRO A 1 114 ? 1.351 -0.931 13.434 1.00 90.62 114 PRO A C 1
ATOM 945 O O . PRO A 1 114 ? 0.752 -1.494 12.523 1.00 90.62 114 PRO A O 1
ATOM 948 N N . ASP A 1 115 ? 0.694 -0.225 14.362 1.00 87.88 115 ASP A N 1
ATOM 949 C CA . ASP A 1 115 ? -0.771 -0.100 14.425 1.00 87.88 115 ASP A CA 1
ATOM 950 C C . ASP A 1 115 ? -1.379 0.797 13.333 1.00 87.88 115 ASP A C 1
ATOM 952 O O . ASP A 1 115 ? -2.603 0.932 13.242 1.00 87.88 115 ASP A O 1
ATOM 956 N N . TYR A 1 116 ? -0.553 1.430 12.494 1.00 90.94 116 TYR A N 1
ATOM 957 C CA . TYR A 1 116 ? -1.059 2.185 11.352 1.00 90.94 116 TYR A CA 1
ATOM 958 C C . TYR A 1 116 ? -1.815 1.275 10.384 1.00 90.94 116 TYR A C 1
ATOM 960 O O . TYR A 1 116 ? -1.320 0.239 9.943 1.00 90.94 116 TYR A O 1
ATOM 968 N N . ARG A 1 117 ? -2.992 1.736 9.960 1.00 90.00 117 ARG A N 1
ATOM 969 C CA . ARG A 1 117 ? -3.713 1.159 8.828 1.00 90.00 117 ARG A CA 1
ATOM 970 C C . ARG A 1 117 ? -3.170 1.744 7.539 1.00 90.00 117 ARG A C 1
ATOM 972 O O . ARG A 1 117 ? -3.410 2.913 7.219 1.00 90.00 117 ARG A O 1
ATOM 979 N N . VAL A 1 118 ? -2.418 0.931 6.816 1.00 94.25 118 VAL A N 1
ATOM 980 C CA . VAL A 1 118 ? -1.719 1.329 5.603 1.00 94.25 118 VAL A CA 1
ATOM 981 C C . VAL A 1 118 ? -2.565 0.988 4.381 1.00 94.25 118 VAL A C 1
ATOM 983 O O . VAL A 1 118 ? -2.907 -0.170 4.143 1.00 94.25 118 VAL A O 1
ATOM 986 N N . PHE A 1 119 ? -2.866 1.990 3.559 1.00 93.44 119 PHE A N 1
ATOM 987 C CA . PHE A 1 119 ? -3.394 1.754 2.217 1.00 93.44 119 PHE A CA 1
ATOM 988 C C . PHE A 1 119 ? -2.348 2.173 1.198 1.00 93.44 119 PHE A C 1
ATOM 990 O O . PHE A 1 119 ? -1.967 3.342 1.123 1.00 93.44 119 PHE A O 1
ATOM 997 N N . ILE A 1 120 ? -1.926 1.215 0.385 1.00 96.31 120 ILE A N 1
ATOM 998 C CA . ILE A 1 120 ? -1.113 1.478 -0.796 1.00 96.31 120 ILE A CA 1
ATOM 999 C C . ILE A 1 120 ? -2.071 1.592 -1.977 1.00 96.31 120 ILE A C 1
ATOM 1001 O O . ILE A 1 120 ? -2.903 0.712 -2.167 1.00 96.31 120 ILE A O 1
ATOM 1005 N N . VAL A 1 121 ? -2.013 2.671 -2.748 1.00 94.56 121 VAL A N 1
ATOM 1006 C CA . VAL A 1 121 ? -2.916 2.915 -3.879 1.00 94.56 121 VAL A CA 1
ATOM 1007 C C . VAL A 1 121 ? -2.091 3.020 -5.150 1.00 94.56 121 VAL A C 1
ATOM 1009 O O . VAL A 1 121 ? -1.361 3.987 -5.317 1.00 94.56 121 VAL A O 1
ATOM 1012 N N . GLY A 1 122 ? -2.232 2.052 -6.050 1.00 94.31 122 GLY A N 1
ATOM 1013 C CA . GLY A 1 122 ? -1.499 2.015 -7.316 1.00 94.31 122 GLY A CA 1
ATOM 1014 C C . GLY A 1 122 ? -2.062 0.960 -8.257 1.00 94.31 122 GLY A C 1
ATOM 1015 O O . GLY A 1 122 ? -2.722 0.012 -7.821 1.00 94.31 122 GLY A O 1
ATOM 1016 N N . ASP A 1 123 ? -1.849 1.121 -9.557 1.00 93.56 123 ASP A N 1
ATOM 1017 C CA . ASP A 1 123 ? -2.402 0.222 -10.576 1.00 93.56 123 ASP A CA 1
ATOM 1018 C C . ASP A 1 123 ? -1.629 -1.099 -10.734 1.00 93.56 123 ASP A C 1
ATOM 1020 O O . ASP A 1 123 ? -2.149 -2.041 -11.344 1.00 93.56 123 ASP A O 1
ATOM 1024 N N . ALA A 1 124 ? -0.438 -1.191 -10.131 1.00 94.06 124 ALA A N 1
ATOM 1025 C CA . ALA A 1 124 ? 0.493 -2.309 -10.270 1.00 94.06 124 ALA A CA 1
ATOM 1026 C C . ALA A 1 124 ? 0.777 -2.645 -11.749 1.00 94.06 124 ALA A C 1
ATOM 1028 O O . ALA A 1 124 ? 0.821 -3.819 -12.139 1.00 94.06 124 ALA A O 1
ATOM 1029 N N . TYR A 1 125 ? 0.908 -1.604 -12.579 1.00 92.88 125 TYR A N 1
ATOM 1030 C CA . TYR A 1 125 ? 1.168 -1.687 -14.017 1.00 92.88 125 TYR A CA 1
ATOM 1031 C C . TYR A 1 125 ? 2.650 -1.461 -14.380 1.00 92.88 125 TYR A C 1
ATOM 1033 O O . TYR A 1 125 ? 2.994 -1.402 -15.557 1.00 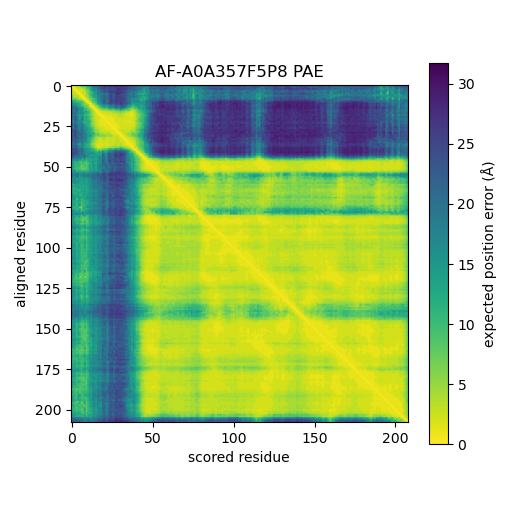92.88 125 TYR A O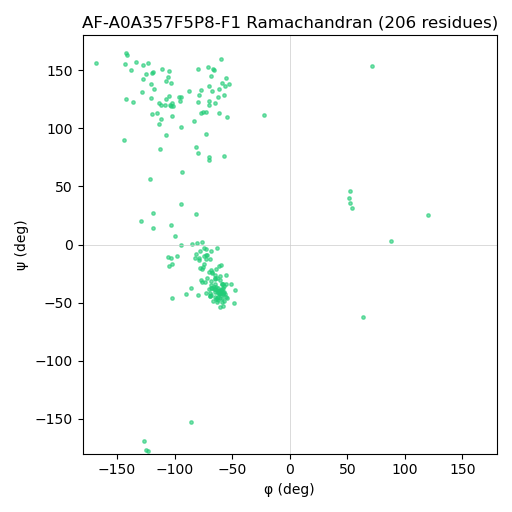 1
ATOM 1041 N N . MET A 1 126 ? 3.547 -1.374 -13.394 1.00 91.94 126 MET A N 1
ATOM 1042 C CA . MET A 1 126 ? 4.986 -1.233 -13.641 1.00 91.94 126 MET A CA 1
ATOM 1043 C C . MET A 1 126 ? 5.571 -2.404 -14.447 1.00 91.94 126 MET A C 1
ATOM 1045 O O . MET A 1 126 ? 5.023 -3.515 -14.473 1.00 91.94 126 MET A O 1
ATOM 1049 N N . ALA A 1 127 ? 6.730 -2.182 -15.067 1.00 91.31 127 ALA A N 1
ATOM 1050 C CA .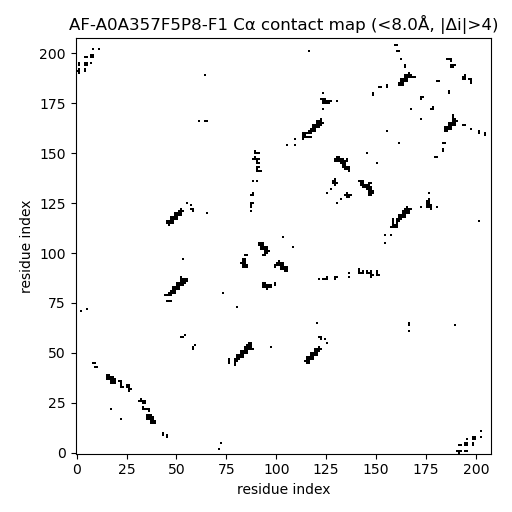 ALA A 1 127 ? 7.454 -3.245 -15.742 1.00 91.31 127 ALA A CA 1
ATOM 1051 C C . ALA A 1 127 ? 7.983 -4.293 -14.736 1.00 91.31 127 ALA A C 1
ATOM 1053 O O . ALA A 1 127 ? 8.318 -3.961 -13.597 1.00 91.31 127 ALA A O 1
ATOM 1054 N N . PRO A 1 128 ? 8.141 -5.571 -15.140 1.00 93.06 128 PRO A N 1
ATOM 1055 C CA . PRO A 1 128 ? 8.660 -6.611 -14.249 1.00 93.06 128 PRO A CA 1
ATOM 1056 C C . PRO A 1 128 ? 10.015 -6.289 -13.612 1.00 93.06 128 PRO A C 1
ATOM 1058 O O . PRO A 1 128 ? 10.246 -6.670 -12.467 1.00 93.06 128 PRO A O 1
ATOM 1061 N N . HIS A 1 129 ? 10.904 -5.585 -14.319 1.00 92.56 129 HIS A N 1
ATOM 1062 C CA . HIS A 1 129 ? 12.221 -5.232 -13.786 1.00 92.56 129 HIS A CA 1
ATOM 1063 C C . HIS A 1 129 ? 12.136 -4.190 -12.661 1.00 92.56 129 HIS A C 1
ATOM 1065 O O . HIS A 1 129 ? 12.828 -4.364 -11.663 1.00 92.56 129 HIS A O 1
ATOM 1071 N N . GLU A 1 130 ? 11.233 -3.206 -12.761 1.00 93.62 130 GLU A N 1
ATOM 1072 C CA . GLU A 1 130 ? 10.977 -2.200 -11.713 1.00 93.62 130 GLU A CA 1
ATOM 1073 C C . GLU A 1 130 ? 10.553 -2.853 -10.385 1.00 93.62 130 GLU A C 1
ATOM 1075 O O . GLU A 1 130 ? 10.918 -2.393 -9.305 1.00 93.62 130 GLU A O 1
ATOM 1080 N N . LEU A 1 131 ? 9.821 -3.974 -10.444 1.00 95.00 131 LEU A N 1
ATOM 1081 C CA . LEU A 1 131 ? 9.367 -4.686 -9.246 1.00 95.00 131 LEU A CA 1
ATOM 1082 C C . LEU A 1 131 ? 10.355 -5.757 -8.747 1.00 95.00 131 LEU A C 1
ATOM 1084 O O . LEU A 1 131 ? 10.533 -5.924 -7.538 1.00 95.00 131 LEU A O 1
ATOM 1088 N N . LEU A 1 132 ? 10.936 -6.542 -9.659 1.00 95.88 132 LEU A N 1
ATOM 1089 C CA . LEU A 1 132 ? 11.616 -7.801 -9.326 1.00 95.88 132 LEU A CA 1
ATOM 1090 C C . LEU A 1 132 ? 13.142 -7.706 -9.305 1.00 95.88 132 LEU A C 1
ATOM 1092 O O . LEU A 1 132 ? 13.783 -8.609 -8.768 1.00 95.88 132 LEU A O 1
ATOM 1096 N N . SER A 1 133 ? 13.728 -6.667 -9.901 1.00 94.19 133 SER A N 1
ATOM 1097 C CA . SER A 1 133 ? 15.181 -6.578 -10.075 1.00 94.19 133 SER A CA 1
ATOM 1098 C C . SER A 1 133 ? 15.813 -5.571 -9.111 1.00 94.19 133 SER A C 1
ATOM 1100 O O . SER A 1 133 ? 15.226 -4.517 -8.860 1.00 94.19 133 SER A O 1
ATOM 1102 N N . PRO A 1 134 ? 17.026 -5.851 -8.600 1.00 92.50 134 PRO A N 1
ATOM 1103 C CA . PRO A 1 134 ? 17.907 -4.813 -8.078 1.00 92.50 134 PRO A CA 1
ATOM 1104 C C . PRO A 1 134 ? 18.1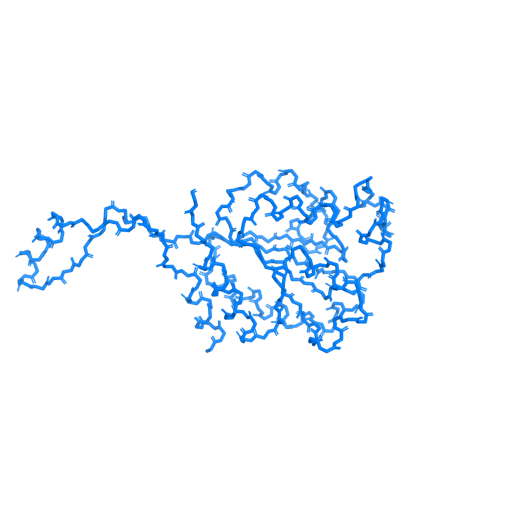37 -3.742 -9.143 1.00 92.50 134 PRO A C 1
ATOM 1106 O O . PRO A 1 134 ? 18.256 -4.067 -10.324 1.00 92.50 134 PRO A O 1
ATOM 1109 N N . PHE A 1 135 ? 18.217 -2.484 -8.724 1.00 90.50 135 PHE A N 1
ATOM 1110 C CA . PHE A 1 135 ? 18.408 -1.319 -9.589 1.00 90.50 135 PHE A CA 1
ATOM 1111 C C . PHE A 1 135 ? 17.361 -1.230 -10.710 1.00 90.50 135 PHE A C 1
ATOM 1113 O O . PHE A 1 135 ? 17.638 -0.741 -11.798 1.00 90.50 135 PHE A O 1
ATOM 1120 N N . GLY A 1 136 ? 16.145 -1.720 -10.441 1.00 85.94 136 GLY A N 1
ATOM 1121 C CA . GLY A 1 136 ? 15.046 -1.740 -11.403 1.00 85.94 136 GLY A CA 1
ATOM 1122 C C . GLY A 1 136 ? 14.439 -0.369 -11.703 1.00 85.94 136 GLY A C 1
ATOM 1123 O O . GLY A 1 136 ? 13.620 -0.279 -12.612 1.00 85.94 136 GLY A O 1
ATOM 1124 N N . SER A 1 137 ? 14.813 0.678 -10.960 1.00 85.12 137 SER A N 1
ATOM 1125 C CA . SER A 1 137 ? 14.255 2.013 -11.156 1.00 85.12 137 SER A CA 1
ATOM 1126 C C . SER A 1 137 ? 14.662 2.625 -12.485 1.00 85.12 137 SER A C 1
ATOM 1128 O O . SER A 1 137 ? 15.836 2.671 -12.845 1.00 85.12 137 SER A O 1
ATOM 1130 N N . ILE A 1 138 ? 13.666 3.156 -13.189 1.00 81.81 138 ILE A N 1
ATOM 1131 C CA . ILE A 1 138 ? 13.862 3.971 -14.387 1.00 81.81 138 ILE A CA 1
ATOM 1132 C C . ILE A 1 138 ? 14.276 5.410 -14.045 1.00 81.81 138 ILE A C 1
ATOM 1134 O O . ILE A 1 138 ? 14.718 6.152 -14.921 1.00 81.81 138 ILE A O 1
ATOM 1138 N N . GLU A 1 139 ? 14.143 5.819 -12.780 1.00 80.69 139 GLU A N 1
ATOM 1139 C CA . GLU A 1 139 ? 14.576 7.125 -12.301 1.00 80.69 139 GLU A CA 1
ATOM 1140 C C . GLU A 1 139 ? 15.909 7.023 -11.558 1.00 80.69 139 GLU A C 1
ATOM 1142 O O . GLU A 1 139 ? 16.007 6.421 -10.493 1.00 80.69 139 GLU A O 1
ATOM 1147 N N . PHE A 1 140 ? 16.929 7.723 -12.061 1.00 74.25 140 PHE A N 1
ATOM 1148 C CA . PHE A 1 140 ? 18.276 7.746 -11.471 1.00 74.25 140 PHE A CA 1
ATOM 1149 C C . PHE A 1 140 ? 18.306 8.174 -9.989 1.00 74.25 140 PHE A C 1
ATOM 1151 O O . PHE A 1 140 ? 19.206 7.822 -9.237 1.00 74.25 140 PHE A O 1
ATOM 1158 N N . ARG A 1 141 ? 17.316 8.954 -9.537 1.00 78.44 141 ARG A N 1
ATOM 1159 C CA . ARG A 1 141 ? 17.229 9.426 -8.142 1.00 78.44 141 ARG A CA 1
ATOM 1160 C C . ARG A 1 141 ? 16.639 8.387 -7.187 1.00 78.44 141 ARG A C 1
ATOM 1162 O O . ARG A 1 141 ? 16.635 8.626 -5.982 1.00 78.44 141 ARG A O 1
ATOM 1169 N N . GLU A 1 142 ? 16.126 7.283 -7.718 1.00 80.88 142 GLU A N 1
ATOM 1170 C CA . GLU A 1 142 ? 15.448 6.207 -6.995 1.00 80.88 142 GLU A CA 1
ATOM 1171 C C . GLU A 1 142 ? 16.206 4.873 -7.153 1.00 80.88 142 GLU A C 1
ATOM 1173 O O . GLU A 1 142 ? 15.616 3.796 -7.067 1.00 80.88 142 GLU A O 1
ATOM 1178 N N . GLU A 1 143 ? 17.524 4.929 -7.383 1.00 84.12 143 GLU A N 1
ATOM 1179 C CA . GLU A 1 143 ? 18.373 3.738 -7.399 1.00 84.12 143 GLU A CA 1
ATOM 1180 C C . GLU A 1 143 ? 18.280 2.980 -6.070 1.00 84.12 143 GLU A C 1
ATOM 1182 O O . GLU A 1 143 ? 18.459 3.538 -4.987 1.00 84.12 143 GLU A O 1
ATOM 1187 N N . SER A 1 144 ? 18.017 1.680 -6.170 1.00 89.69 144 SER A N 1
ATOM 1188 C CA . SER A 1 144 ? 17.900 0.787 -5.024 1.00 89.69 144 SER A CA 1
ATOM 1189 C C . SER A 1 144 ? 18.510 -0.559 -5.362 1.00 89.69 144 SER A C 1
ATOM 1191 O O . SER A 1 144 ? 18.124 -1.192 -6.341 1.00 89.69 144 SER A O 1
ATOM 1193 N N . SER A 1 145 ? 19.450 -1.026 -4.544 1.00 92.75 145 SER A N 1
ATOM 1194 C CA . SER A 1 145 ? 20.017 -2.374 -4.673 1.00 92.75 145 SER A CA 1
ATOM 1195 C C . SER A 1 145 ? 19.050 -3.466 -4.199 1.00 92.75 145 SER A C 1
ATOM 1197 O O . SER A 1 145 ? 19.282 -4.652 -4.441 1.00 92.75 145 SER A O 1
ATOM 1199 N N . THR A 1 146 ? 17.950 -3.077 -3.554 1.00 94.19 146 THR A N 1
ATOM 1200 C CA . THR A 1 146 ? 16.909 -3.973 -3.066 1.00 94.19 146 THR A CA 1
ATOM 1201 C C . THR A 1 146 ? 15.776 -4.045 -4.092 1.00 94.19 146 THR A C 1
ATOM 1203 O O . THR A 1 146 ? 15.223 -3.013 -4.469 1.00 94.19 146 THR A O 1
ATOM 1206 N N . PRO A 1 147 ? 15.361 -5.242 -4.545 1.00 96.19 147 PRO A N 1
ATOM 1207 C CA . PRO A 1 147 ? 14.161 -5.362 -5.367 1.00 96.19 147 PRO A CA 1
ATOM 1208 C C . PRO A 1 147 ? 12.943 -4.757 -4.662 1.00 96.19 147 PRO A C 1
ATOM 1210 O O . PRO A 1 147 ? 12.710 -5.043 -3.484 1.00 96.19 147 PRO A O 1
ATOM 1213 N N . SER A 1 148 ? 12.113 -3.994 -5.379 1.00 96.06 148 SER A N 1
ATOM 1214 C CA . SER A 1 148 ? 10.925 -3.368 -4.780 1.00 96.06 148 SER A CA 1
ATOM 1215 C C . SER A 1 148 ? 9.990 -4.398 -4.132 1.00 96.06 148 SER A C 1
ATOM 1217 O O . SER A 1 148 ? 9.465 -4.160 -3.047 1.00 96.06 148 SER A O 1
ATOM 1219 N N . LEU A 1 149 ? 9.852 -5.599 -4.707 1.00 97.44 149 LEU A N 1
ATOM 1220 C CA . LEU A 1 149 ? 9.069 -6.678 -4.094 1.00 97.44 149 LEU A CA 1
ATOM 1221 C C . LEU A 1 149 ? 9.580 -7.069 -2.696 1.00 97.44 149 LEU A C 1
ATOM 1223 O O . LEU A 1 149 ? 8.782 -7.445 -1.839 1.00 97.44 149 LEU A O 1
ATOM 1227 N N . THR A 1 150 ? 10.890 -6.997 -2.459 1.00 97.94 150 THR A N 1
ATOM 1228 C CA . THR A 1 150 ? 11.481 -7.229 -1.136 1.00 97.94 150 THR A CA 1
ATOM 1229 C C . THR A 1 150 ? 11.109 -6.097 -0.184 1.00 97.94 150 THR A C 1
ATOM 1231 O O . THR A 1 150 ? 10.642 -6.374 0.914 1.00 97.94 150 THR A O 1
ATOM 1234 N N . ASN A 1 151 ? 11.193 -4.842 -0.628 1.00 97.38 151 ASN A N 1
ATOM 1235 C CA . ASN A 1 151 ? 10.760 -3.685 0.161 1.00 97.38 151 ASN A CA 1
ATOM 1236 C C . ASN A 1 151 ? 9.268 -3.740 0.530 1.00 97.38 151 ASN A C 1
ATOM 1238 O O . ASN A 1 151 ? 8.897 -3.452 1.668 1.00 97.38 151 ASN A O 1
ATOM 1242 N N . LEU A 1 152 ? 8.411 -4.188 -0.390 1.00 97.62 152 LEU A N 1
ATOM 1243 C CA . LEU A 1 152 ? 6.991 -4.420 -0.122 1.00 97.62 152 LEU A CA 1
ATOM 1244 C C . LEU A 1 152 ? 6.766 -5.493 0.956 1.00 97.62 152 LEU A C 1
ATOM 1246 O O . LEU A 1 152 ? 5.898 -5.322 1.810 1.00 97.62 152 LEU A O 1
ATOM 1250 N N . LYS A 1 153 ? 7.551 -6.578 0.951 1.00 97.81 153 LYS A N 1
ATOM 1251 C CA . LYS A 1 153 ? 7.486 -7.605 2.005 1.00 97.81 153 LYS A CA 1
ATOM 1252 C C . LYS A 1 153 ? 7.917 -7.048 3.357 1.00 97.81 153 LYS A C 1
ATOM 1254 O O . LYS A 1 153 ? 7.195 -7.240 4.325 1.00 97.81 153 LYS A O 1
ATOM 1259 N N . THR A 1 154 ? 9.013 -6.294 3.405 1.00 96.88 154 THR A N 1
ATOM 1260 C CA . THR A 1 154 ? 9.480 -5.633 4.633 1.00 96.88 154 THR A CA 1
ATOM 1261 C C . THR A 1 154 ? 8.416 -4.690 5.203 1.00 96.88 154 THR A C 1
ATOM 1263 O O . THR A 1 154 ? 8.156 -4.692 6.403 1.00 96.88 154 THR A O 1
ATOM 1266 N N . LEU A 1 155 ? 7.737 -3.919 4.344 1.00 96.56 155 LEU A N 1
ATOM 1267 C CA . LEU A 1 155 ? 6.619 -3.070 4.768 1.00 96.56 155 LEU A CA 1
ATOM 1268 C C . LEU A 1 155 ? 5.445 -3.880 5.326 1.00 96.56 155 LEU A C 1
ATOM 1270 O O . LEU A 1 155 ? 4.851 -3.463 6.315 1.00 96.56 155 LEU A O 1
ATOM 1274 N N . HIS A 1 156 ? 5.111 -5.015 4.711 1.00 95.88 156 HIS A N 1
ATOM 1275 C CA . HIS A 1 156 ? 4.057 -5.905 5.201 1.00 95.88 156 HIS A CA 1
ATOM 1276 C C . HIS A 1 156 ? 4.404 -6.542 6.553 1.00 95.88 156 HIS A C 1
ATOM 1278 O O . HIS A 1 156 ? 3.538 -6.682 7.409 1.00 95.88 156 HIS A O 1
ATOM 1284 N N . GLU A 1 157 ? 5.667 -6.917 6.755 1.00 95.81 157 GLU A N 1
ATOM 1285 C CA . GLU A 1 157 ? 6.152 -7.452 8.031 1.00 95.81 157 GLU A CA 1
ATOM 1286 C C . GLU A 1 157 ? 6.068 -6.412 9.156 1.00 95.81 157 GLU A C 1
ATOM 1288 O O . GLU A 1 157 ? 5.733 -6.762 10.286 1.00 95.81 157 GLU A O 1
ATOM 1293 N N . HIS A 1 158 ? 6.324 -5.135 8.849 1.00 95.69 158 HIS A N 1
ATOM 1294 C CA . HIS A 1 158 ? 6.245 -4.046 9.827 1.00 95.69 158 HIS A CA 1
ATOM 1295 C C . HIS A 1 158 ? 4.811 -3.571 10.097 1.00 95.69 158 HIS A C 1
ATOM 1297 O O . HIS A 1 158 ? 4.442 -3.342 11.246 1.00 95.69 158 HIS A O 1
ATOM 1303 N N . PHE A 1 159 ? 3.995 -3.405 9.052 1.00 95.00 159 PHE A N 1
ATOM 1304 C CA . PHE A 1 159 ? 2.612 -2.937 9.157 1.00 95.00 159 PHE A CA 1
ATOM 1305 C C . PHE A 1 159 ? 1.633 -4.088 8.899 1.00 95.00 159 PHE A C 1
ATOM 1307 O O . PHE A 1 159 ? 1.268 -4.317 7.745 1.00 95.00 159 PHE A O 1
ATOM 1314 N N . PRO A 1 160 ? 1.134 -4.786 9.935 1.00 91.00 160 PRO A N 1
ATOM 1315 C CA . PRO A 1 160 ? 0.201 -5.898 9.749 1.00 91.00 160 PRO A CA 1
ATOM 1316 C C . PRO A 1 160 ? -1.130 -5.471 9.105 1.00 91.00 160 PRO A C 1
ATOM 1318 O O . PRO A 1 160 ? -1.757 -6.254 8.393 1.00 91.00 160 PRO A O 1
ATOM 1321 N N . TYR A 1 161 ? -1.567 -4.222 9.306 1.00 93.06 161 TYR A N 1
ATOM 1322 C CA . TYR A 1 161 ? -2.818 -3.689 8.754 1.00 93.06 161 TYR A CA 1
ATOM 1323 C C . TYR A 1 161 ? -2.594 -2.984 7.417 1.00 93.06 161 TYR A C 1
ATOM 1325 O O . TYR A 1 161 ? -2.834 -1.784 7.289 1.00 93.06 161 TYR A O 1
ATOM 1333 N N . VAL A 1 162 ? -2.130 -3.722 6.411 1.00 95.44 162 VAL A N 1
ATOM 1334 C CA . VAL A 1 162 ? -1.824 -3.169 5.088 1.00 95.44 162 VAL A CA 1
ATOM 1335 C C . VAL A 1 162 ? -2.646 -3.820 3.980 1.00 95.44 162 VAL A C 1
ATOM 1337 O O . VAL A 1 162 ? -2.844 -5.036 3.930 1.00 95.44 162 VAL A O 1
ATOM 1340 N N . VAL A 1 163 ? -3.128 -2.990 3.058 1.00 96.25 163 VAL A N 1
ATOM 1341 C CA . VAL A 1 163 ? -3.879 -3.412 1.871 1.00 96.25 163 VAL A CA 1
ATOM 1342 C C . VAL A 1 163 ? -3.425 -2.633 0.643 1.00 96.25 163 VAL A C 1
ATOM 1344 O O . VAL A 1 163 ? -3.048 -1.463 0.733 1.00 96.25 163 VAL A O 1
ATOM 1347 N N . TRP A 1 164 ? -3.523 -3.268 -0.523 1.00 97.50 164 TRP A N 1
ATOM 1348 C CA . TRP A 1 164 ? -3.287 -2.619 -1.809 1.00 97.50 164 TRP A CA 1
ATOM 1349 C C . TRP A 1 164 ? -4.619 -2.307 -2.498 1.00 97.50 164 TRP A C 1
ATOM 1351 O O . TRP A 1 164 ? -5.414 -3.202 -2.776 1.00 97.50 164 TRP A O 1
ATOM 1361 N N . ILE A 1 165 ? -4.883 -1.043 -2.803 1.00 94.75 165 ILE A N 1
ATOM 1362 C CA . ILE A 1 165 ? -6.074 -0.589 -3.515 1.00 94.75 165 ILE A CA 1
ATOM 1363 C C . ILE A 1 165 ? -5.708 -0.305 -4.968 1.00 94.75 165 ILE A C 1
ATOM 1365 O O . ILE A 1 165 ? -5.016 0.662 -5.274 1.00 94.75 165 ILE A O 1
ATOM 1369 N N . ASN A 1 166 ? -6.211 -1.138 -5.873 1.00 95.12 166 ASN A N 1
ATOM 1370 C CA . ASN A 1 166 ? -5.883 -1.058 -7.288 1.00 95.12 166 ASN A CA 1
ATOM 1371 C C . ASN A 1 166 ? -7.035 -0.417 -8.097 1.00 95.12 166 ASN A C 1
ATOM 1373 O O . ASN A 1 166 ? -8.155 -0.943 -8.098 1.00 95.12 166 ASN A O 1
ATOM 1377 N N . PRO A 1 167 ? -6.813 0.725 -8.777 1.00 91.50 167 PRO A N 1
ATOM 1378 C CA . PRO A 1 167 ? -7.830 1.380 -9.597 1.00 91.50 167 PRO A CA 1
ATOM 1379 C C . PRO A 1 167 ? -8.117 0.688 -10.936 1.00 91.50 167 PRO A C 1
ATOM 1381 O O . PRO A 1 167 ? -9.184 0.922 -11.519 1.00 91.50 167 PRO A O 1
ATOM 1384 N N . THR A 1 168 ? -7.225 -0.190 -11.393 1.00 91.81 168 THR A N 1
ATOM 1385 C CA . THR A 1 168 ? -7.433 -1.033 -12.570 1.00 91.81 168 THR A CA 1
ATOM 1386 C C . THR A 1 168 ? -8.503 -2.092 -12.271 1.00 91.81 168 THR A C 1
ATOM 1388 O O . THR A 1 168 ? -8.485 -2.701 -11.199 1.00 91.81 168 THR A O 1
ATOM 1391 N N . PRO A 1 169 ? -9.456 -2.362 -13.186 1.00 90.62 169 PRO A N 1
ATOM 1392 C CA . PRO A 1 169 ? -10.449 -3.419 -12.991 1.00 90.62 169 PRO A CA 1
ATOM 1393 C C . PRO A 1 169 ? -9.819 -4.807 -12.788 1.00 90.62 169 PRO A C 1
ATOM 1395 O O . PRO A 1 169 ? -8.912 -5.188 -13.526 1.00 90.62 169 PRO A O 1
ATOM 1398 N N . LYS A 1 170 ? -10.370 -5.598 -11.850 1.00 93.00 170 LYS A N 1
ATOM 1399 C CA . LYS A 1 170 ? -9.843 -6.921 -11.441 1.00 93.00 170 LYS A CA 1
ATOM 1400 C C . LYS A 1 170 ? -9.486 -7.852 -12.602 1.00 93.00 170 LYS A C 1
ATOM 1402 O O . LYS A 1 170 ? -8.471 -8.535 -12.552 1.00 93.00 170 LYS A O 1
ATOM 1407 N N . GLN A 1 171 ? -10.298 -7.858 -13.657 1.00 93.94 171 GLN A N 1
ATOM 1408 C CA . GLN A 1 171 ? -10.103 -8.716 -14.831 1.00 93.94 171 GLN A CA 1
ATOM 1409 C C . GLN A 1 171 ? -8.787 -8.464 -15.590 1.00 93.94 171 GLN A C 1
ATOM 1411 O O . GLN A 1 171 ? -8.353 -9.319 -16.359 1.00 93.94 171 GLN A O 1
ATOM 1416 N N . TYR A 1 172 ? -8.154 -7.305 -15.390 1.00 93.50 172 TYR A N 1
ATOM 1417 C CA . TYR A 1 172 ? -6.898 -6.946 -16.045 1.00 93.50 172 TYR A CA 1
ATOM 1418 C C . TYR A 1 172 ? -5.663 -7.186 -15.174 1.00 93.50 172 TYR A C 1
ATOM 1420 O O . TYR A 1 172 ? -4.560 -7.148 -15.705 1.00 93.50 172 TYR A O 1
ATOM 1428 N N . TRP A 1 173 ? -5.814 -7.485 -13.879 1.00 95.19 173 TRP A N 1
ATOM 1429 C CA . TRP A 1 173 ? -4.677 -7.645 -12.962 1.00 95.19 173 TRP A CA 1
ATOM 1430 C C . TRP A 1 173 ? -3.705 -8.744 -13.410 1.00 95.19 173 TRP A C 1
ATOM 1432 O O . TRP A 1 173 ? -2.499 -8.553 -13.370 1.00 95.19 173 TRP A O 1
ATOM 1442 N N . ASN A 1 174 ? -4.210 -9.854 -13.956 1.00 94.12 174 ASN A N 1
ATOM 1443 C CA . ASN A 1 174 ? -3.367 -10.950 -14.455 1.00 94.12 174 ASN A CA 1
ATOM 1444 C C . ASN A 1 174 ? -2.546 -10.598 -15.711 1.00 94.12 174 ASN A C 1
ATOM 1446 O O . ASN A 1 174 ? -1.757 -11.420 -16.164 1.00 94.12 174 ASN A O 1
ATOM 1450 N N . ARG A 1 175 ? -2.750 -9.413 -16.301 1.00 90.94 175 ARG A N 1
ATOM 1451 C CA . ARG A 1 175 ? -1.996 -8.924 -17.467 1.00 90.94 175 ARG A CA 1
ATOM 1452 C C . ARG A 1 175 ? -0.811 -8.039 -17.079 1.00 90.94 175 ARG A C 1
ATOM 1454 O O . ARG A 1 175 ? -0.121 -7.542 -17.961 1.00 90.94 175 ARG A O 1
ATOM 1461 N N . THR A 1 176 ? -0.608 -7.815 -15.785 1.00 91.25 176 THR A N 1
ATOM 1462 C CA . THR A 1 176 ? 0.436 -6.946 -15.238 1.00 91.25 176 THR A CA 1
ATOM 1463 C C . THR A 1 176 ? 1.254 -7.715 -14.202 1.00 91.25 176 THR A C 1
ATOM 1465 O O . THR A 1 176 ? 1.121 -8.933 -14.062 1.00 91.25 176 THR A O 1
ATOM 1468 N N . VAL A 1 177 ? 2.095 -7.016 -13.440 1.00 94.50 177 VAL A N 1
ATOM 1469 C CA . VAL A 1 177 ? 2.813 -7.595 -12.297 1.00 94.50 177 VAL A CA 1
ATOM 1470 C C . VAL A 1 177 ? 1.965 -7.692 -11.023 1.00 94.50 177 VAL A C 1
ATOM 1472 O O . VAL A 1 177 ? 2.445 -8.183 -10.001 1.00 94.50 177 VAL A O 1
ATOM 1475 N N . ALA A 1 178 ? 0.693 -7.285 -11.062 1.00 96.38 178 ALA A N 1
ATOM 1476 C CA . ALA A 1 178 ? -0.216 -7.337 -9.922 1.00 96.38 178 ALA A CA 1
ATOM 1477 C C . ALA A 1 178 ? -0.283 -8.712 -9.214 1.00 96.38 178 ALA A C 1
ATOM 1479 O O . ALA A 1 178 ? -0.369 -8.716 -7.986 1.00 96.38 178 ALA A O 1
ATOM 1480 N N . PRO A 1 179 ? -0.152 -9.879 -9.888 1.00 97.50 179 PRO A N 1
ATOM 1481 C CA . PRO A 1 179 ? -0.099 -11.171 -9.203 1.00 97.50 179 PRO A CA 1
ATOM 1482 C C . PRO A 1 179 ? 1.073 -11.316 -8.221 1.00 97.50 179 PRO A C 1
ATOM 1484 O O . PRO A 1 179 ? 0.965 -12.070 -7.258 1.00 97.50 179 PRO A O 1
ATOM 1487 N N . TYR A 1 180 ? 2.189 -10.606 -8.421 1.00 97.69 180 TYR A N 1
ATOM 1488 C CA . TYR A 1 180 ? 3.288 -10.568 -7.449 1.00 97.69 180 TYR A CA 1
ATOM 1489 C C . TYR A 1 180 ? 2.917 -9.734 -6.224 1.00 97.69 180 TYR A C 1
ATOM 1491 O O . TYR A 1 180 ? 3.161 -10.162 -5.099 1.00 97.69 180 TYR A O 1
ATOM 1499 N N . VAL A 1 181 ? 2.261 -8.592 -6.435 1.00 97.50 181 VAL A N 1
ATOM 1500 C CA . VAL A 1 181 ? 1.746 -7.731 -5.361 1.00 97.50 181 VAL A CA 1
ATOM 1501 C C . VAL A 1 181 ? 0.689 -8.471 -4.532 1.00 97.50 181 VAL A C 1
ATOM 1503 O O . VAL A 1 181 ? 0.728 -8.420 -3.306 1.00 97.50 181 VAL A O 1
ATOM 1506 N N . GLN A 1 182 ? -0.191 -9.249 -5.172 1.00 97.06 182 GLN A N 1
ATOM 1507 C CA . GLN A 1 182 ? -1.213 -10.070 -4.500 1.00 97.06 182 GLN A CA 1
ATOM 1508 C C . GLN A 1 182 ? -0.646 -11.185 -3.618 1.00 97.06 182 GLN A C 1
ATOM 1510 O O . GLN A 1 182 ? -1.351 -11.674 -2.738 1.00 97.06 182 GLN A O 1
ATOM 1515 N N . LYS A 1 183 ? 0.604 -11.609 -3.847 1.00 97.00 183 LYS A N 1
ATOM 1516 C CA . LYS A 1 183 ? 1.284 -12.567 -2.963 1.00 97.00 183 LYS A CA 1
ATOM 1517 C C . LYS A 1 183 ? 1.761 -11.923 -1.663 1.00 97.00 183 LYS A C 1
ATOM 1519 O O . LYS A 1 183 ? 2.051 -12.652 -0.723 1.00 97.00 183 LYS A O 1
ATOM 1524 N N . VAL A 1 184 ? 1.881 -10.595 -1.629 1.00 97.38 184 VAL A N 1
ATOM 1525 C CA . VAL A 1 184 ? 2.349 -9.837 -0.461 1.00 97.38 184 VAL A CA 1
ATOM 1526 C C . VAL A 1 184 ? 1.177 -9.194 0.269 1.00 97.38 184 VAL A C 1
ATOM 1528 O O . VAL A 1 184 ? 1.084 -9.300 1.483 1.00 97.38 184 VAL A O 1
ATOM 1531 N N . PHE A 1 185 ? 0.260 -8.562 -0.462 1.00 97.25 185 PHE A N 1
ATOM 1532 C CA . PHE A 1 185 ? -0.837 -7.801 0.123 1.00 97.25 185 PHE A CA 1
ATOM 1533 C C . PHE A 1 185 ? -2.198 -8.352 -0.268 1.00 97.25 185 PHE A C 1
ATOM 1535 O O . PHE A 1 185 ? -2.440 -8.758 -1.410 1.00 97.25 185 PHE A O 1
ATOM 1542 N N . LYS A 1 186 ? -3.155 -8.207 0.651 1.00 96.88 186 LYS A N 1
ATOM 1543 C CA . LYS A 1 186 ? -4.568 -8.228 0.291 1.00 96.88 186 LYS A CA 1
ATOM 1544 C C . LYS A 1 186 ? -4.840 -7.068 -0.671 1.00 96.88 186 LYS A C 1
ATOM 1546 O O . LYS A 1 186 ? -4.764 -5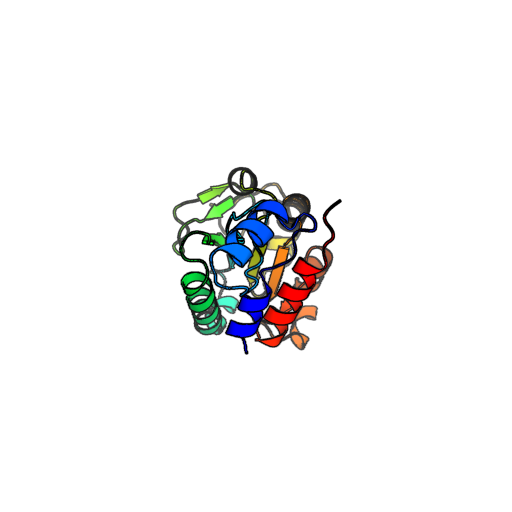.903 -0.285 1.00 96.88 186 LYS A O 1
ATOM 1551 N N . MET A 1 187 ? -5.162 -7.399 -1.921 1.00 97.31 187 MET A N 1
ATOM 1552 C CA . MET A 1 187 ? -5.444 -6.411 -2.960 1.00 97.31 187 MET A CA 1
ATOM 1553 C C . MET A 1 187 ? -6.941 -6.310 -3.254 1.00 97.31 187 MET A C 1
ATOM 1555 O O . MET A 1 187 ? -7.596 -7.312 -3.554 1.00 97.31 187 MET A O 1
ATOM 1559 N N . GLU A 1 188 ? -7.476 -5.095 -3.209 1.00 94.31 188 GLU A N 1
ATOM 1560 C CA . GLU A 1 188 ? -8.880 -4.790 -3.474 1.00 94.31 188 GLU A CA 1
ATOM 1561 C C . GLU A 1 188 ? -9.030 -3.685 -4.531 1.00 94.31 188 GLU A C 1
ATOM 1563 O O . GLU A 1 188 ? -8.122 -2.886 -4.740 1.00 94.31 188 GLU A O 1
ATOM 1568 N N . PRO A 1 189 ? -10.153 -3.633 -5.266 1.00 92.12 189 PRO A N 1
ATOM 1569 C CA . PRO A 1 189 ? -10.336 -2.670 -6.334 1.00 92.12 189 PRO A CA 1
ATOM 1570 C C . PRO A 1 189 ? -10.719 -1.310 -5.744 1.00 92.12 189 PRO A C 1
ATOM 1572 O O . PRO A 1 189 ? -11.412 -1.254 -4.725 1.00 92.12 189 PRO A O 1
ATOM 1575 N N . LEU A 1 190 ? -10.373 -0.213 -6.422 1.00 86.38 190 LEU A N 1
ATOM 1576 C CA . LEU A 1 190 ? -10.802 1.142 -6.048 1.00 86.38 190 LEU A CA 1
ATOM 1577 C C . LEU A 1 190 ? -12.308 1.339 -6.298 1.00 86.38 190 LEU A C 1
ATOM 1579 O O . LEU A 1 190 ? -12.754 2.008 -7.230 1.00 86.38 190 LEU A O 1
ATOM 1583 N N . THR A 1 191 ? -13.113 0.717 -5.450 1.00 80.38 191 THR A N 1
ATOM 1584 C CA . THR A 1 191 ? -14.571 0.760 -5.448 1.00 80.38 191 THR A CA 1
ATOM 1585 C C . THR A 1 191 ? -15.051 0.815 -4.011 1.00 80.38 191 THR A C 1
ATOM 1587 O O . THR A 1 191 ? -14.331 0.461 -3.083 1.00 80.38 191 THR A O 1
ATOM 1590 N N . ILE A 1 192 ? -16.303 1.208 -3.817 1.00 73.94 192 ILE A N 1
ATOM 1591 C CA . ILE A 1 192 ? -16.917 1.238 -2.488 1.00 73.94 192 ILE A CA 1
ATOM 1592 C C . ILE A 1 192 ? -16.822 -0.125 -1.794 1.00 73.94 192 ILE A C 1
ATOM 1594 O O . ILE A 1 192 ? -16.427 -0.190 -0.633 1.00 73.94 192 ILE A O 1
ATOM 1598 N N . ASN A 1 193 ? -17.138 -1.198 -2.520 1.00 73.38 193 ASN A N 1
ATOM 1599 C CA . ASN A 1 193 ? -17.082 -2.556 -1.990 1.00 73.38 193 ASN A CA 1
ATOM 1600 C C . ASN A 1 193 ? -15.642 -2.993 -1.715 1.00 73.38 193 ASN A C 1
ATOM 1602 O O . ASN A 1 193 ? -15.388 -3.616 -0.697 1.00 73.38 193 ASN A O 1
ATOM 1606 N N . GLY A 1 194 ? -14.684 -2.609 -2.561 1.00 80.56 194 GLY A N 1
ATOM 1607 C CA . GLY A 1 194 ? -13.271 -2.891 -2.308 1.00 80.56 194 GLY A CA 1
ATOM 1608 C C . GLY A 1 194 ? -12.753 -2.245 -1.024 1.00 80.56 194 GLY A C 1
ATOM 1609 O O . GLY A 1 194 ? -12.082 -2.903 -0.238 1.00 80.56 194 GLY A O 1
ATOM 1610 N N . ILE A 1 195 ? -13.133 -0.991 -0.756 1.00 79.19 195 ILE A N 1
ATOM 1611 C CA . ILE A 1 195 ? -12.788 -0.320 0.507 1.00 79.19 195 ILE A CA 1
ATOM 1612 C C . ILE A 1 195 ? -13.475 -0.995 1.708 1.00 79.19 195 ILE A C 1
ATOM 1614 O O . ILE A 1 195 ? -12.861 -1.108 2.766 1.00 79.19 195 ILE A O 1
ATOM 1618 N N . LEU A 1 196 ? -14.718 -1.473 1.557 1.00 74.56 196 LEU A N 1
ATOM 1619 C CA . LEU A 1 196 ? -15.421 -2.242 2.598 1.00 74.56 196 LEU A CA 1
ATOM 1620 C C . LEU A 1 196 ? -14.700 -3.552 2.929 1.00 74.56 196 LEU A C 1
ATOM 1622 O O . LEU A 1 196 ? -14.482 -3.853 4.100 1.00 74.56 196 LEU A O 1
ATOM 1626 N N . GLU A 1 197 ? -14.319 -4.317 1.909 1.00 81.94 197 GLU A N 1
ATOM 1627 C CA . GLU A 1 197 ? -13.622 -5.590 2.096 1.00 81.94 197 GLU A CA 1
ATOM 1628 C C . GLU A 1 197 ? -12.219 -5.384 2.675 1.00 81.94 197 GLU A C 1
ATOM 1630 O O . GLU A 1 197 ? -11.803 -6.138 3.551 1.00 81.94 197 GLU A O 1
ATOM 1635 N N . ALA A 1 198 ? -11.520 -4.322 2.269 1.00 84.50 198 ALA A N 1
ATOM 1636 C CA . ALA A 1 198 ? -10.234 -3.942 2.844 1.00 84.50 198 ALA A CA 1
ATOM 1637 C C . ALA A 1 198 ? -10.346 -3.593 4.341 1.00 84.50 198 ALA A C 1
ATOM 1639 O O . ALA A 1 198 ? -9.559 -4.072 5.156 1.00 84.50 198 ALA A O 1
ATOM 1640 N N . ALA A 1 199 ? -11.360 -2.808 4.716 1.00 80.62 199 ALA A N 1
ATOM 1641 C CA . ALA A 1 199 ? -11.662 -2.486 6.110 1.00 80.62 199 ALA A CA 1
ATOM 1642 C C . ALA A 1 199 ? -11.947 -3.743 6.943 1.00 80.62 199 ALA A C 1
ATOM 1644 O O . ALA A 1 199 ? -11.359 -3.947 8.005 1.00 80.62 199 ALA A O 1
ATOM 1645 N N . LYS A 1 200 ? -12.830 -4.604 6.427 1.00 80.19 200 LYS A N 1
ATOM 1646 C CA . LYS A 1 200 ? -13.217 -5.863 7.064 1.00 80.19 200 LYS A CA 1
ATOM 1647 C C . LYS A 1 200 ? -12.024 -6.801 7.238 1.00 80.19 200 LYS A C 1
ATOM 1649 O O . LYS A 1 200 ? -11.893 -7.403 8.297 1.00 80.19 200 LYS A O 1
ATOM 1654 N N . TYR A 1 201 ? -11.164 -6.903 6.223 1.00 87.00 201 TYR A N 1
ATOM 1655 C CA . TYR A 1 201 ? -9.933 -7.686 6.284 1.00 87.00 201 TYR A CA 1
ATOM 1656 C C . TYR A 1 201 ? -9.040 -7.214 7.433 1.00 87.00 201 TYR A C 1
ATOM 1658 O O . TYR A 1 201 ? -8.707 -8.018 8.297 1.00 87.00 201 TYR A O 1
ATOM 1666 N N . MET A 1 202 ? -8.731 -5.914 7.496 1.00 84.75 202 MET A N 1
ATOM 1667 C CA . MET A 1 202 ? -7.865 -5.371 8.548 1.00 84.75 202 MET A CA 1
ATOM 1668 C C . MET A 1 202 ? -8.459 -5.541 9.951 1.00 84.75 202 MET A C 1
ATOM 1670 O O . MET A 1 202 ? -7.726 -5.850 10.879 1.00 84.75 202 MET A O 1
ATOM 1674 N N . ASN A 1 203 ? -9.780 -5.405 10.113 1.00 80.31 203 ASN A N 1
ATOM 1675 C CA . ASN A 1 203 ? -10.448 -5.654 11.399 1.00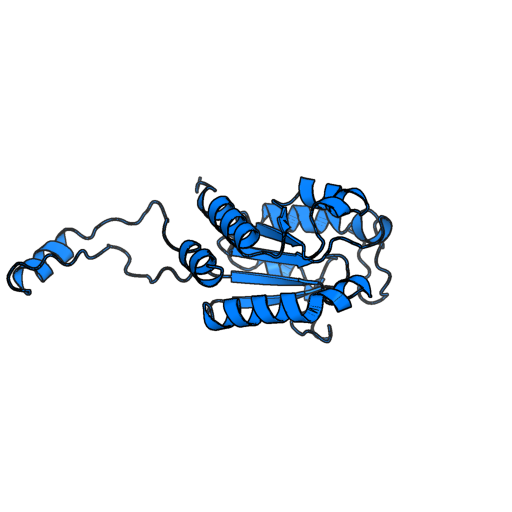 80.31 203 ASN A CA 1
ATOM 1676 C C . ASN A 1 203 ? -10.446 -7.131 11.821 1.00 80.31 203 ASN A C 1
ATOM 1678 O O . ASN A 1 203 ? -10.660 -7.435 12.990 1.00 80.31 203 ASN A O 1
ATOM 1682 N N . GLY A 1 204 ? -10.281 -8.055 10.871 1.00 78.81 204 GLY A N 1
ATOM 1683 C CA . GLY A 1 204 ? -10.227 -9.490 11.143 1.00 78.81 204 GLY A CA 1
ATOM 1684 C C . GLY A 1 204 ? -8.855 -9.981 11.608 1.00 78.81 204 GLY A C 1
ATOM 1685 O O . GLY A 1 204 ? -8.747 -11.126 12.050 1.00 78.81 204 GLY A O 1
ATOM 1686 N N . ILE A 1 205 ? -7.816 -9.147 11.504 1.00 82.19 205 ILE A N 1
ATOM 1687 C CA . ILE A 1 205 ? -6.464 -9.470 11.961 1.00 82.19 205 ILE A CA 1
ATOM 1688 C C . ILE A 1 205 ? -6.475 -9.443 13.492 1.00 82.19 205 ILE A C 1
ATOM 1690 O O . ILE A 1 205 ? -6.718 -8.409 14.109 1.00 82.19 205 ILE A O 1
ATOM 1694 N N . LYS A 1 206 ? -6.274 -10.609 14.112 1.00 64.56 206 LYS A N 1
ATOM 1695 C CA . LYS A 1 206 ? -6.238 -10.737 15.571 1.00 64.56 206 LYS A CA 1
ATOM 1696 C C . LYS A 1 206 ? -4.897 -10.233 16.098 1.00 64.56 206 LYS A C 1
ATOM 1698 O O . LYS A 1 206 ? -3.854 -10.643 15.598 1.00 64.56 206 LYS A O 1
ATOM 1703 N N . HIS A 1 207 ? -4.951 -9.405 17.137 1.00 56.50 207 HIS A N 1
ATOM 1704 C CA . HIS A 1 207 ? -3.787 -9.067 17.950 1.00 56.50 207 HIS A CA 1
ATOM 1705 C C . HIS A 1 207 ? -3.318 -10.342 18.672 1.00 56.50 207 HIS A C 1
ATOM 1707 O O . HIS A 1 207 ? -4.126 -10.971 19.362 1.00 56.50 207 HIS A O 1
ATOM 1713 N N . PHE A 1 208 ? -2.064 -10.744 18.464 1.00 40.66 208 PHE A N 1
ATOM 1714 C CA . PHE A 1 208 ? -1.398 -11.777 19.261 1.00 40.66 208 PHE A CA 1
ATOM 1715 C C . PHE A 1 208 ? -0.552 -11.121 20.347 1.00 40.66 208 PHE A C 1
ATOM 1717 O O . PHE A 1 208 ? 0.064 -10.074 20.042 1.00 40.66 208 PHE A O 1
#

Sequence (208 aa):
AALQALRNIEDMHPDRKLNVKR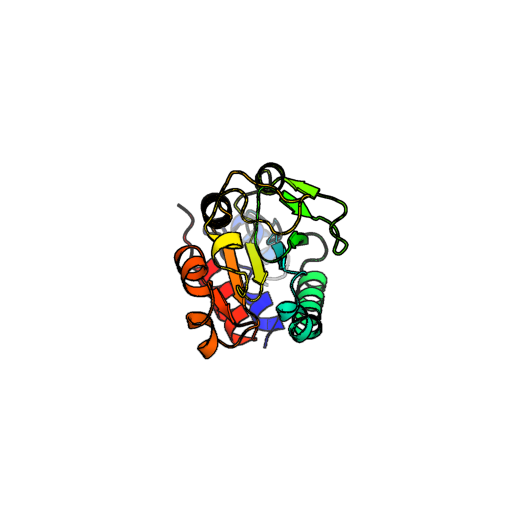TVEETGRNAGIVIPHFLREQQDRTQVLLLLDNGGNSMWVHAQKVQTLFAKIKRRFPQDLKTFYFHNAVYDQVYEDEARRKPVTLRRIMENSPDYRVFIVGDAYMAPHELLSPFGSIEFREESSTPSLTNLKTLHEHFPYVVWINPTPKQYWNRTVAPYVQKVFKMEPLTINGILEAAKYMNGIKHF